Protein AF-A0A8C3Q0X2-F1 (afdb_monomer)

Solvent-accessible surface area (backbone atoms only — not comparable to full-atom values): 18518 Å² total; per-residue (Å²): 136,87,49,52,84,92,40,38,60,62,57,51,51,36,29,48,59,39,35,75,78,39,74,85,57,51,75,66,58,27,46,55,49,22,50,52,52,50,55,53,51,50,50,52,52,54,47,51,51,44,53,53,52,36,73,79,42,71,90,56,74,44,58,55,78,44,36,57,67,37,82,46,70,58,51,85,82,34,67,89,77,53,72,23,58,46,48,67,71,45,53,55,54,53,60,73,39,48,73,56,53,60,63,35,55,28,37,22,28,59,53,65,44,49,65,93,33,66,79,40,79,58,36,33,30,38,30,49,33,34,52,49,50,41,58,52,56,25,58,72,59,46,88,90,44,61,46,47,34,37,38,32,37,46,68,30,27,55,98,49,85,55,61,60,48,73,68,39,45,42,26,46,59,36,44,38,46,19,67,46,42,70,45,74,41,76,57,83,58,72,69,50,71,66,44,73,66,40,36,46,54,52,48,53,38,47,77,36,68,52,37,54,47,51,46,35,36,52,51,27,42,51,50,42,7,45,73,59,6,67,61,34,18,44,41,22,42,66,57,84,83,56,98,69,66,46,58,60,54,74,92,47,34,45,78,45,70,56,50,90,91,42,76,87,53,62,65,61,45,79,49,67,58,85,47,73,68,54,50,50,50,46,63,72,47,38,43,51,47,46,38,82,60,30,30,70,80,31,18,80,37,75,44,74,90,69,94,75,69,83,68,79,80,69,80,79,80,78,86,75,85,82,82,81,85,80,88,133

Radius of gyration: 24.57 Å; Cα contacts (8 Å, |Δi|>4): 477; chains: 1; bounding box: 85×55×75 Å

Structure (mmCIF, N/CA/C/O backbone):
data_AF-A0A8C3Q0X2-F1
#
_entry.id   AF-A0A8C3Q0X2-F1
#
loop_
_atom_site.group_PDB
_atom_site.id
_atom_site.type_symbol
_atom_site.label_atom_id
_atom_site.label_alt_id
_atom_site.label_comp_id
_atom_site.label_asym_id
_atom_site.label_entity_id
_atom_site.label_seq_id
_atom_site.pdbx_PDB_ins_code
_atom_site.Cartn_x
_atom_site.Cartn_y
_atom_site.Cartn_z
_atom_site.occupancy
_atom_site.B_iso_or_equiv
_atom_site.auth_seq_id
_atom_site.auth_comp_id
_atom_site.auth_asym_id
_atom_site.auth_atom_id
_atom_site.pdbx_PDB_model_num
ATOM 1 N N . MET A 1 1 ? -10.460 -1.493 21.547 1.00 72.38 1 MET A N 1
ATOM 2 C CA . MET A 1 1 ? -9.085 -1.048 21.928 1.00 72.38 1 MET A CA 1
ATOM 3 C C . MET A 1 1 ? -8.408 -0.003 21.013 1.00 72.38 1 MET A C 1
ATOM 5 O O . MET A 1 1 ? -7.670 0.816 21.540 1.00 72.38 1 MET A O 1
ATOM 9 N N . ARG A 1 2 ? -8.606 0.003 19.682 1.00 89.69 2 ARG A N 1
ATOM 10 C CA . ARG A 1 2 ? -7.900 0.903 18.722 1.00 89.69 2 ARG A CA 1
ATOM 11 C C . ARG A 1 2 ? -8.556 2.274 18.473 1.00 89.69 2 ARG A C 1
ATOM 13 O O . ARG A 1 2 ? -8.104 3.049 17.637 1.00 89.69 2 ARG A O 1
ATOM 20 N N . ASN A 1 3 ? -9.636 2.579 19.185 1.00 93.69 3 ASN A N 1
ATOM 21 C CA . ASN A 1 3 ? -10.394 3.820 19.026 1.00 93.69 3 ASN A CA 1
ATOM 22 C C . ASN A 1 3 ? -9.813 4.942 19.901 1.00 93.69 3 ASN A C 1
ATOM 24 O O . ASN A 1 3 ? -10.494 5.447 20.787 1.00 93.69 3 ASN A O 1
ATOM 28 N N . TRP A 1 4 ? -8.538 5.291 19.711 1.00 89.94 4 TRP A N 1
ATOM 29 C CA . TRP A 1 4 ? -7.915 6.432 20.399 1.00 89.94 4 TRP A CA 1
ATOM 30 C C . TRP A 1 4 ? -8.356 7.763 19.790 1.00 89.94 4 TRP A C 1
ATOM 32 O O . TRP A 1 4 ? -8.929 7.777 18.700 1.00 89.94 4 TRP A O 1
ATOM 42 N N . LYS A 1 5 ? -8.065 8.879 20.473 1.00 87.44 5 LYS A N 1
ATOM 43 C CA . LYS A 1 5 ? -8.414 10.235 20.023 1.00 87.44 5 LYS A CA 1
ATOM 44 C C . LYS A 1 5 ? -8.139 10.438 18.523 1.00 87.44 5 LYS A C 1
ATOM 46 O O . LYS A 1 5 ? -7.047 10.102 18.063 1.00 87.44 5 LYS A O 1
ATOM 51 N N . PRO A 1 6 ? -9.105 10.977 17.756 1.00 92.19 6 PRO A N 1
ATOM 52 C CA . PRO A 1 6 ? -10.396 11.535 18.193 1.00 92.19 6 PRO A CA 1
ATOM 53 C C . PRO A 1 6 ? -11.557 10.513 18.246 1.00 92.19 6 PRO A C 1
ATOM 55 O O . PRO A 1 6 ? -12.722 10.890 18.212 1.00 92.19 6 PRO A O 1
ATOM 58 N N . LYS A 1 7 ? -11.274 9.205 18.243 1.00 96.00 7 LYS A N 1
ATOM 59 C CA . LYS A 1 7 ? -12.278 8.122 18.233 1.00 96.00 7 LYS A CA 1
ATOM 60 C C . LYS A 1 7 ? -12.646 7.619 19.638 1.00 96.00 7 LYS A C 1
ATOM 62 O O . LYS A 1 7 ? -13.386 6.647 19.762 1.00 96.00 7 LYS A O 1
ATOM 67 N N . ASP A 1 8 ? -12.147 8.246 20.694 1.00 95.44 8 ASP A N 1
ATOM 68 C CA . ASP A 1 8 ? -12.430 7.881 22.086 1.00 95.44 8 ASP A CA 1
ATOM 69 C C . ASP A 1 8 ? -13.912 8.012 22.456 1.00 95.44 8 ASP A C 1
ATOM 71 O O . ASP A 1 8 ? -14.393 7.200 23.247 1.00 95.44 8 ASP A O 1
ATOM 75 N N . VAL A 1 9 ? -14.659 8.885 21.769 1.00 96.94 9 VAL A N 1
ATOM 76 C CA . VAL A 1 9 ? -16.125 8.990 21.878 1.00 96.94 9 VAL A CA 1
ATOM 77 C C . VAL A 1 9 ? -16.838 7.639 21.724 1.00 96.94 9 VAL A C 1
ATOM 79 O O . VAL A 1 9 ? -17.772 7.345 22.463 1.00 96.94 9 VAL A O 1
ATOM 82 N N . TYR A 1 10 ? -16.370 6.750 20.835 1.00 97.50 10 TYR A N 1
ATOM 83 C CA . TYR A 1 10 ? -16.982 5.424 20.677 1.00 97.50 10 TYR A CA 1
ATOM 84 C C . TYR A 1 10 ? -16.803 4.563 21.927 1.00 97.50 10 TYR A C 1
ATOM 86 O O . TYR A 1 10 ? -17.673 3.761 22.255 1.00 97.50 10 TYR A O 1
ATOM 94 N N . GLN A 1 11 ? -15.681 4.715 22.634 1.00 96.62 11 GLN A N 1
ATOM 95 C CA . GLN A 1 11 ? -15.447 3.995 23.882 1.00 96.62 11 GLN A CA 1
ATOM 96 C C . GLN A 1 11 ? -16.282 4.582 25.023 1.00 96.62 11 GLN A C 1
ATOM 98 O O . GLN A 1 11 ? -16.822 3.831 25.831 1.00 96.62 11 GLN A O 1
ATOM 103 N N . GLU A 1 12 ? -16.381 5.911 25.086 1.00 96.62 12 GLU A N 1
ATOM 104 C CA . GLU A 1 12 ? -17.153 6.636 26.100 1.00 96.62 12 GLU A CA 1
ATOM 105 C C . GLU A 1 12 ? -18.636 6.292 26.015 1.00 96.62 12 GLU A C 1
ATOM 107 O O . GLU A 1 12 ? -19.191 5.771 26.981 1.00 96.62 12 GLU A O 1
ATOM 112 N N . VAL A 1 13 ? -19.233 6.449 24.831 1.00 97.88 13 VAL A N 1
ATOM 113 C CA . VAL A 1 13 ? -20.646 6.134 24.595 1.00 97.88 13 VAL A CA 1
ATOM 114 C C . VAL A 1 13 ? -20.933 4.646 24.824 1.00 97.88 13 VAL A C 1
ATOM 116 O O . VAL A 1 13 ? -21.958 4.303 25.404 1.00 97.88 13 VAL A O 1
ATOM 119 N N . SER A 1 14 ? -20.020 3.738 24.450 1.00 98.19 14 SER A N 1
ATOM 120 C CA . SER A 1 14 ? -20.212 2.301 24.721 1.00 98.19 14 SER A CA 1
ATOM 121 C C . SER A 1 14 ? -20.291 2.002 26.223 1.00 98.19 14 SER A C 1
ATOM 123 O O . SER A 1 14 ? -21.134 1.214 26.649 1.00 98.19 14 SER A O 1
ATOM 125 N N . ARG A 1 15 ? -19.444 2.643 27.042 1.00 98.31 15 ARG A N 1
ATOM 126 C CA . ARG A 1 15 ? -19.504 2.505 28.508 1.00 98.31 15 ARG A CA 1
ATOM 127 C C . ARG A 1 15 ? -20.764 3.139 29.084 1.00 98.31 15 ARG A C 1
ATOM 129 O O . ARG A 1 15 ? -21.373 2.551 29.973 1.00 98.31 15 ARG A O 1
ATOM 136 N N . GLU A 1 16 ? -21.168 4.299 28.575 1.00 98.25 16 GLU A N 1
ATOM 137 C CA . GLU A 1 16 ? -22.386 4.982 29.011 1.00 98.25 16 GLU A CA 1
ATOM 138 C C . GLU A 1 16 ? -23.634 4.121 28.770 1.00 98.25 16 GLU A C 1
ATOM 140 O O . GLU A 1 16 ? -24.417 3.912 29.694 1.00 98.25 16 GLU A O 1
ATOM 145 N N . LEU A 1 17 ? -23.772 3.528 27.579 1.00 98.38 17 LEU A N 1
ATOM 146 C CA . LEU A 1 17 ? -24.901 2.654 27.242 1.00 98.38 17 LEU A CA 1
ATOM 147 C C . LEU A 1 17 ? -24.991 1.428 28.162 1.00 98.38 17 LEU A C 1
ATOM 149 O O . LEU A 1 17 ? -26.085 1.041 28.577 1.00 98.38 17 LEU A O 1
ATOM 153 N N . VAL A 1 18 ? -23.854 0.818 28.509 1.00 98.50 18 VAL A N 1
ATOM 154 C CA . VAL A 1 18 ? -23.828 -0.292 29.473 1.00 98.50 18 VAL A CA 1
ATOM 155 C C . VAL A 1 18 ? -24.205 0.202 30.869 1.00 98.50 18 VAL A C 1
ATOM 157 O O . VAL A 1 18 ? -25.027 -0.430 31.530 1.00 98.50 18 VAL A O 1
ATOM 160 N N . LYS A 1 19 ? -23.666 1.346 31.310 1.00 98.25 19 LYS A N 1
ATOM 161 C CA . LYS A 1 19 ? -23.951 1.911 32.636 1.00 98.25 19 LYS A CA 1
ATOM 162 C C . LYS A 1 19 ? -25.423 2.296 32.804 1.00 98.25 19 LYS A C 1
ATOM 164 O O . LYS A 1 19 ? -25.972 2.076 33.878 1.00 98.25 19 LYS A O 1
ATOM 169 N N . GLN A 1 20 ? -26.068 2.812 31.757 1.00 98.00 20 GLN A N 1
ATOM 170 C CA . GLN A 1 20 ? -27.503 3.120 31.761 1.00 98.00 20 GLN A CA 1
ATOM 171 C C . GLN A 1 20 ? -28.356 1.862 31.986 1.00 98.00 20 GLN A C 1
ATOM 173 O O . GLN A 1 20 ? -29.335 1.911 32.727 1.00 98.00 20 GLN A O 1
ATOM 178 N N . ARG A 1 21 ? -27.974 0.724 31.389 1.00 98.00 21 ARG A N 1
ATOM 179 C CA . ARG A 1 21 ? -28.675 -0.561 31.577 1.00 98.00 21 ARG A CA 1
ATOM 180 C C . ARG A 1 21 ? -28.309 -1.265 32.882 1.00 98.00 21 ARG A C 1
ATOM 182 O O . ARG A 1 21 ? -29.119 -2.030 33.393 1.00 98.00 21 ARG A O 1
ATOM 189 N N . GLN A 1 22 ? -27.104 -1.032 33.401 1.00 97.25 22 GLN A N 1
ATOM 190 C CA . GLN A 1 22 ? -26.576 -1.666 34.611 1.00 97.25 22 GLN A CA 1
ATOM 191 C C . GLN A 1 22 ? -25.994 -0.623 35.590 1.00 97.25 22 GLN A C 1
ATOM 193 O O . GLN A 1 22 ? -24.771 -0.530 35.756 1.00 97.25 22 GLN A O 1
ATOM 198 N N . PRO A 1 23 ? -26.841 0.176 36.274 1.00 96.75 23 PRO A N 1
ATOM 199 C CA . PRO A 1 23 ? -26.369 1.275 37.121 1.00 96.75 23 PRO A CA 1
ATOM 200 C C . PRO A 1 23 ? -25.559 0.821 38.341 1.00 96.75 23 PRO A C 1
ATOM 202 O O . PRO A 1 23 ? -24.719 1.577 38.834 1.00 96.75 23 PRO A O 1
ATOM 205 N N . SER A 1 24 ? -25.773 -0.407 38.818 1.00 98.00 24 SER A N 1
ATOM 206 C CA . SER A 1 24 ? -25.087 -0.976 39.985 1.00 98.00 24 SER A CA 1
ATOM 207 C C . SER A 1 24 ? -23.705 -1.556 39.678 1.00 98.00 24 SER A C 1
ATOM 209 O O . SER A 1 24 ? -22.927 -1.757 40.606 1.00 98.00 24 SER A O 1
ATOM 211 N N . TRP A 1 25 ? -23.371 -1.805 38.407 1.00 98.19 25 TRP A N 1
ATOM 212 C CA . TRP A 1 25 ? -22.089 -2.409 38.037 1.00 98.19 25 TRP A CA 1
ATOM 213 C C . TRP A 1 25 ? -20.911 -1.474 38.307 1.00 98.19 25 TRP A C 1
ATOM 215 O O . TRP A 1 25 ? -21.003 -0.250 38.131 1.00 98.19 25 TRP A O 1
ATOM 225 N N . SER A 1 26 ? -19.783 -2.068 38.686 1.00 98.31 26 SER A N 1
ATOM 226 C CA . SER A 1 26 ? -18.512 -1.370 38.851 1.00 98.31 26 SER A CA 1
ATOM 227 C C . SER A 1 26 ? -17.994 -0.822 37.510 1.00 98.31 26 SER A C 1
ATOM 229 O O . SER A 1 26 ? -18.357 -1.320 36.438 1.00 98.31 26 SER A O 1
ATOM 231 N N . PRO A 1 27 ? -17.105 0.189 37.523 1.00 97.75 27 PRO A N 1
ATOM 232 C CA . PRO A 1 27 ? -16.499 0.705 36.294 1.00 97.75 27 PRO A CA 1
ATOM 233 C C . PRO A 1 27 ? -15.770 -0.363 35.462 1.00 97.75 27 PRO A C 1
ATOM 235 O O . PRO A 1 27 ? -15.763 -0.286 34.233 1.00 97.75 27 PRO A O 1
ATOM 238 N N . GLU A 1 28 ? -15.173 -1.368 36.109 1.00 97.88 28 GLU A N 1
ATOM 239 C CA . GLU A 1 28 ? -14.461 -2.452 35.427 1.00 97.88 28 GLU A CA 1
ATOM 240 C C . GLU A 1 28 ? -15.421 -3.389 34.682 1.00 97.88 28 GLU A C 1
ATOM 242 O O . GLU A 1 28 ? -15.183 -3.704 33.513 1.00 97.88 28 GLU A O 1
ATOM 247 N N . GL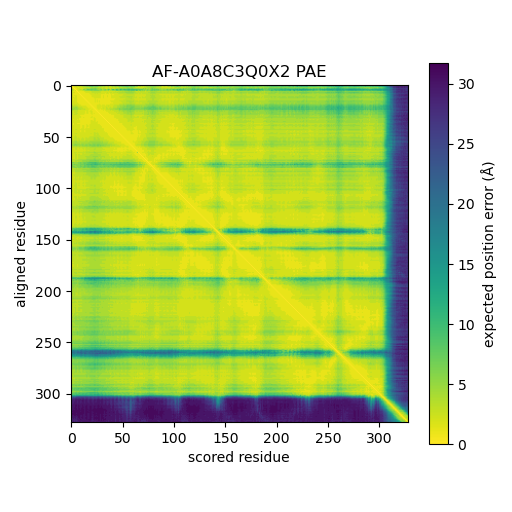U A 1 29 ? -16.522 -3.791 35.321 1.00 98.25 29 GLU A N 1
ATOM 248 C CA . GLU A 1 29 ? -17.571 -4.614 34.701 1.00 98.25 29 GLU A CA 1
ATOM 249 C C . GLU A 1 29 ? -18.208 -3.890 33.514 1.00 98.25 29 GLU A C 1
ATOM 251 O O . GLU A 1 29 ? -18.318 -4.457 32.424 1.00 98.25 29 GLU A O 1
ATOM 256 N N . VAL A 1 30 ? -18.533 -2.604 33.692 1.00 98.50 30 VAL A N 1
ATOM 257 C CA . VAL A 1 30 ? -19.048 -1.744 32.618 1.00 98.50 30 VAL A CA 1
ATOM 258 C C . VAL A 1 30 ? -18.074 -1.706 31.444 1.00 98.50 30 VAL A C 1
ATOM 260 O O . VAL A 1 30 ? -18.485 -1.867 30.297 1.00 98.50 30 VAL A O 1
ATOM 263 N N . ASN A 1 31 ? -16.777 -1.526 31.704 1.00 97.81 31 ASN A N 1
ATOM 264 C CA . ASN A 1 31 ? -15.776 -1.470 30.645 1.00 97.81 31 ASN A CA 1
ATOM 265 C C . ASN A 1 31 ? -15.605 -2.816 29.921 1.00 97.81 31 ASN A C 1
ATOM 267 O O . ASN A 1 31 ? -15.563 -2.832 28.692 1.00 97.81 31 ASN A O 1
ATOM 271 N N . LYS A 1 32 ? -15.536 -3.940 30.648 1.00 97.69 32 LYS A N 1
ATOM 272 C CA . LYS A 1 32 ? -15.432 -5.282 30.044 1.00 97.69 32 LYS A CA 1
ATOM 273 C C . LYS A 1 32 ? -16.621 -5.570 29.129 1.00 97.69 32 LYS A C 1
ATOM 275 O O . LYS A 1 32 ? -16.427 -5.984 27.986 1.00 97.69 32 LYS A O 1
ATOM 280 N N . GLN A 1 33 ? -17.831 -5.280 29.598 1.00 98.31 33 GLN A N 1
ATOM 281 C CA . GLN A 1 33 ? -19.047 -5.477 28.817 1.00 98.31 33 GLN A CA 1
ATOM 282 C C . GLN A 1 33 ? -19.124 -4.526 27.617 1.00 98.31 33 GLN A C 1
ATOM 284 O O . GLN A 1 33 ? -19.450 -4.964 26.518 1.00 98.31 33 GLN A O 1
ATOM 289 N N . ALA A 1 34 ? -18.760 -3.251 27.785 1.00 98.25 34 ALA A N 1
ATOM 290 C CA . ALA A 1 34 ? -18.746 -2.281 26.690 1.00 98.25 34 ALA A CA 1
ATOM 291 C C . ALA A 1 34 ? -17.786 -2.694 25.565 1.00 98.25 34 ALA A C 1
ATOM 293 O O . ALA A 1 34 ? -18.127 -2.577 24.389 1.00 98.25 34 ALA A O 1
ATOM 294 N N . VAL A 1 35 ? -16.602 -3.216 25.911 1.00 97.62 35 VAL A N 1
ATOM 295 C CA . VAL A 1 35 ? -15.650 -3.761 24.930 1.00 97.62 35 VAL A CA 1
ATOM 296 C C . VAL A 1 35 ? -16.252 -4.962 24.204 1.00 97.62 35 VAL A C 1
ATOM 298 O O . VAL A 1 35 ? -16.228 -4.991 22.974 1.00 97.62 35 VAL A O 1
ATOM 301 N N . PHE A 1 36 ? -16.826 -5.918 24.941 1.00 97.62 36 PHE A N 1
ATOM 302 C CA . PHE A 1 36 ? -17.444 -7.107 24.356 1.00 97.62 36 PHE A CA 1
ATOM 303 C C . PHE A 1 36 ? -18.575 -6.752 23.381 1.00 97.62 36 PHE A C 1
ATOM 305 O O . PHE A 1 36 ? -18.589 -7.244 22.251 1.00 97.62 36 PHE A O 1
ATOM 312 N N . GLU A 1 37 ? -19.500 -5.883 23.788 1.00 98.25 37 GLU A N 1
ATOM 313 C CA . GLU A 1 37 ? -20.633 -5.476 22.956 1.00 98.25 37 GLU A CA 1
ATOM 314 C C . GLU A 1 37 ? -20.182 -4.710 21.713 1.00 98.25 37 GLU A C 1
ATOM 316 O O . GLU A 1 37 ? -20.613 -5.034 20.604 1.00 98.25 37 GLU A O 1
ATOM 321 N N . PHE A 1 38 ? -19.278 -3.738 21.873 1.00 98.25 38 PHE A N 1
ATOM 322 C CA . PHE A 1 38 ? -18.774 -2.941 20.759 1.00 98.25 38 PHE A CA 1
ATOM 323 C C . PHE A 1 38 ? -18.031 -3.808 19.740 1.00 98.25 38 PHE A C 1
ATOM 325 O O . PHE A 1 38 ? -18.314 -3.733 18.545 1.00 98.25 38 PHE A O 1
ATOM 332 N N . GLU A 1 39 ? -17.091 -4.647 20.185 1.00 97.69 39 GLU A N 1
ATOM 333 C CA . GLU A 1 39 ? -16.296 -5.480 19.277 1.00 97.69 39 GLU A CA 1
ATOM 334 C C . GLU A 1 39 ? -17.159 -6.559 18.604 1.00 97.69 39 GLU A C 1
ATOM 336 O O . GLU A 1 39 ? -16.996 -6.817 17.407 1.00 97.69 39 GLU A O 1
ATOM 341 N N . SER A 1 40 ? -18.152 -7.110 19.313 1.00 98.00 40 SER A N 1
ATOM 342 C CA . SER A 1 40 ? -19.131 -8.044 18.740 1.00 98.00 40 SER A CA 1
ATOM 343 C C . SER A 1 40 ? -20.003 -7.386 17.671 1.00 98.00 40 SER A C 1
ATOM 345 O O . SER A 1 40 ? -20.184 -7.951 16.588 1.00 98.00 40 SER A O 1
ATOM 347 N N . ALA A 1 41 ? -20.529 -6.190 17.944 1.00 98.38 41 ALA A N 1
ATOM 348 C CA . ALA A 1 41 ? -21.349 -5.441 16.998 1.00 98.38 41 ALA A CA 1
ATOM 349 C C . ALA A 1 41 ? -20.532 -4.983 15.779 1.00 98.38 41 ALA A C 1
ATOM 351 O O . ALA A 1 41 ? -20.968 -5.169 14.642 1.00 98.38 41 ALA A O 1
ATOM 352 N N . ALA A 1 42 ? -19.319 -4.464 15.995 1.00 98.12 42 ALA A N 1
ATOM 353 C CA . ALA A 1 42 ? -18.415 -4.036 14.930 1.00 98.12 42 ALA A CA 1
ATOM 354 C C . ALA A 1 42 ? -18.046 -5.199 14.000 1.00 98.12 42 ALA A C 1
ATOM 356 O O . ALA A 1 42 ? -18.157 -5.072 12.778 1.00 98.12 42 ALA A O 1
ATOM 357 N N . ARG A 1 43 ? -17.689 -6.363 14.564 1.00 98.25 43 ARG A N 1
ATOM 358 C CA . ARG A 1 43 ? -17.430 -7.583 13.788 1.00 98.25 43 ARG A CA 1
ATOM 359 C C . ARG A 1 43 ? -18.636 -7.973 12.942 1.00 98.25 43 ARG A C 1
ATOM 361 O O . ARG A 1 43 ? -18.490 -8.209 11.743 1.00 98.25 43 ARG A O 1
ATOM 368 N N . GLN A 1 44 ? -19.824 -8.035 13.543 1.00 98.62 44 GLN A N 1
ATOM 369 C CA . GLN A 1 44 ? -21.043 -8.398 12.818 1.00 98.62 44 GLN A CA 1
ATOM 370 C C . GLN A 1 44 ? -21.340 -7.423 11.679 1.00 98.62 44 GLN A C 1
ATOM 372 O O . GLN A 1 44 ? -21.626 -7.864 10.567 1.00 98.62 44 GLN A O 1
ATOM 377 N N . PHE A 1 45 ? -21.238 -6.118 11.931 1.00 98.75 45 PHE A N 1
ATOM 378 C CA . PHE A 1 45 ? -21.487 -5.090 10.929 1.00 98.75 45 PHE A CA 1
ATOM 379 C C . PHE A 1 45 ? -20.514 -5.197 9.748 1.00 98.75 45 PHE A C 1
ATOM 381 O O . PHE A 1 45 ? -20.945 -5.250 8.594 1.00 98.75 45 PHE A O 1
ATOM 388 N N . MET A 1 46 ? -19.210 -5.302 10.025 1.00 98.75 46 MET A N 1
ATOM 389 C CA . MET A 1 46 ? -18.180 -5.364 8.983 1.00 98.75 46 MET A CA 1
ATOM 390 C C . MET A 1 46 ? -18.277 -6.644 8.143 1.00 98.75 46 MET A C 1
ATOM 392 O O . MET A 1 46 ? -18.234 -6.590 6.914 1.00 98.75 46 MET A O 1
ATOM 396 N N . VAL A 1 47 ? -18.486 -7.799 8.786 1.00 98.62 47 VAL A N 1
ATOM 397 C CA . VAL A 1 47 ? -18.653 -9.083 8.086 1.00 98.62 47 VAL A CA 1
ATOM 398 C C . VAL A 1 47 ? -19.918 -9.090 7.233 1.00 98.62 47 VAL A C 1
ATOM 400 O O . VAL A 1 47 ? -19.866 -9.469 6.062 1.00 98.62 47 VAL A O 1
ATOM 403 N N . ARG A 1 48 ? -21.062 -8.664 7.786 1.00 98.56 48 ARG A N 1
ATOM 404 C CA . ARG A 1 48 ? -22.327 -8.629 7.035 1.00 98.56 48 ARG A CA 1
ATOM 405 C C . ARG A 1 48 ? -22.231 -7.695 5.835 1.00 98.56 48 ARG A C 1
ATOM 407 O O . ARG A 1 48 ? -22.697 -8.066 4.764 1.00 98.56 48 ARG A O 1
ATOM 414 N N . THR A 1 49 ? -21.574 -6.548 5.989 1.00 98.75 49 THR A N 1
ATOM 415 C CA . THR A 1 49 ? -21.343 -5.606 4.887 1.00 98.75 49 THR A CA 1
ATOM 416 C C . THR A 1 49 ? -20.522 -6.245 3.766 1.00 98.75 49 THR A C 1
ATOM 418 O O . THR A 1 49 ? -20.944 -6.188 2.614 1.00 98.75 49 THR A O 1
ATOM 421 N N . LEU A 1 50 ? -19.404 -6.921 4.074 1.00 98.38 50 LEU A N 1
ATOM 422 C CA . LEU A 1 50 ? -18.608 -7.616 3.050 1.00 98.38 50 LEU A CA 1
ATOM 423 C C . LEU A 1 50 ? -19.400 -8.732 2.367 1.00 98.38 50 LEU A C 1
ATOM 425 O O . LEU A 1 50 ? -19.372 -8.844 1.144 1.00 98.38 50 LEU A O 1
ATOM 429 N N . ARG A 1 51 ? -20.129 -9.551 3.131 1.00 98.38 51 ARG A N 1
ATOM 430 C CA . ARG A 1 51 ? -20.968 -10.623 2.569 1.00 98.38 51 ARG A CA 1
ATOM 431 C C . ARG A 1 51 ? -22.046 -10.074 1.642 1.00 98.38 51 ARG A C 1
ATOM 433 O O . ARG A 1 51 ? -22.239 -10.617 0.559 1.00 98.38 51 ARG A O 1
ATOM 440 N N . TYR A 1 52 ? -22.695 -8.985 2.042 1.00 98.25 52 TYR A N 1
ATOM 441 C CA . TYR A 1 52 ? -23.700 -8.311 1.230 1.00 98.25 52 TYR A CA 1
ATOM 442 C C . TYR A 1 52 ? -23.084 -7.721 -0.046 1.00 98.25 52 TYR A C 1
ATOM 444 O O . TYR A 1 52 ? -23.561 -7.976 -1.143 1.00 98.25 52 TYR A O 1
ATOM 452 N N . ALA A 1 53 ? -21.960 -7.010 0.047 1.00 98.12 53 ALA A N 1
ATOM 453 C CA . ALA A 1 53 ? -21.283 -6.472 -1.134 1.00 98.12 53 ALA A CA 1
ATOM 454 C C . ALA A 1 53 ? -20.854 -7.581 -2.120 1.00 98.12 53 ALA A C 1
ATOM 456 O O . ALA A 1 53 ? -21.079 -7.472 -3.330 1.00 98.12 53 ALA A O 1
ATOM 457 N N . LYS A 1 54 ? -20.319 -8.695 -1.599 1.00 97.88 54 LYS A N 1
ATOM 458 C CA . LYS A 1 54 ? -19.952 -9.884 -2.384 1.00 97.88 54 LYS A CA 1
ATOM 459 C C . LYS A 1 54 ? -21.158 -10.540 -3.055 1.00 97.88 54 LYS A C 1
ATOM 461 O O . LYS A 1 54 ? -21.035 -10.927 -4.211 1.00 97.88 54 LYS A O 1
ATOM 466 N N . SER A 1 55 ? -22.312 -10.649 -2.391 1.00 97.81 55 SER A N 1
ATOM 467 C CA . SER A 1 55 ? -23.491 -11.280 -3.005 1.00 97.81 55 SER A CA 1
ATOM 468 C C . SER A 1 55 ? -24.012 -10.489 -4.208 1.00 97.81 55 SER A C 1
ATOM 470 O O . SER A 1 55 ? -24.435 -11.084 -5.195 1.00 97.81 55 SER A O 1
ATOM 472 N N . PHE A 1 56 ? -23.906 -9.156 -4.181 1.00 97.81 56 PHE A N 1
ATOM 473 C CA . PHE A 1 56 ? -24.303 -8.300 -5.303 1.00 97.81 56 PHE A CA 1
ATOM 474 C C . PHE A 1 56 ? -23.239 -8.190 -6.398 1.00 97.81 56 PHE A C 1
ATOM 476 O O . PHE A 1 56 ? -23.572 -7.975 -7.568 1.00 97.81 56 PHE A O 1
ATOM 483 N N . ARG A 1 57 ? -21.954 -8.269 -6.043 1.00 97.88 57 ARG A N 1
ATOM 484 C CA . ARG A 1 57 ? -20.823 -8.123 -6.971 1.00 97.88 57 ARG A CA 1
ATOM 485 C C . ARG A 1 57 ? -19.741 -9.168 -6.661 1.00 97.88 57 ARG A C 1
ATOM 487 O O . ARG A 1 57 ? -18.669 -8.804 -6.175 1.00 97.88 57 ARG A O 1
ATOM 494 N N . PRO A 1 58 ? -19.982 -10.452 -6.982 1.00 96.00 58 PRO A N 1
ATOM 495 C CA . PRO A 1 58 ? -19.122 -11.563 -6.557 1.00 96.00 58 PRO A CA 1
ATOM 496 C C . PRO A 1 58 ? -17.762 -11.611 -7.259 1.00 96.00 58 PRO A C 1
ATOM 498 O O . PRO A 1 58 ? -16.843 -12.257 -6.774 1.00 96.00 58 PRO A O 1
ATOM 501 N N . LYS A 1 59 ? -17.617 -10.922 -8.396 1.00 95.00 59 LYS A N 1
ATOM 502 C CA . LYS A 1 59 ? -16.367 -10.859 -9.171 1.00 95.00 59 LYS A CA 1
ATOM 503 C C . LYS A 1 59 ? -15.461 -9.683 -8.782 1.00 95.00 59 LYS A C 1
ATOM 505 O O . LYS A 1 59 ? -14.470 -9.443 -9.462 1.00 95.00 59 LYS A O 1
ATOM 510 N N . GLN A 1 60 ? -15.824 -8.918 -7.752 1.00 96.69 60 GLN A N 1
ATOM 511 C CA . GLN A 1 60 ? -15.049 -7.765 -7.297 1.00 96.69 60 GLN A CA 1
ATOM 512 C C . GLN A 1 60 ? -14.199 -8.114 -6.081 1.00 96.69 60 GLN A C 1
ATOM 514 O O . GLN A 1 60 ? -14.569 -8.951 -5.259 1.00 96.69 60 GLN A O 1
ATOM 519 N N . LEU A 1 61 ? -13.058 -7.443 -5.964 1.00 96.81 61 LEU A N 1
ATOM 520 C CA . LEU A 1 61 ? -12.118 -7.624 -4.865 1.00 96.81 61 LEU A CA 1
ATOM 521 C C . LEU A 1 61 ? -12.563 -6.748 -3.691 1.00 96.81 61 LEU A C 1
ATOM 523 O O . LEU A 1 61 ? -12.236 -5.573 -3.609 1.00 96.81 61 LEU A O 1
ATOM 527 N N . TRP A 1 62 ? -13.390 -7.304 -2.813 1.00 98.31 62 TRP A N 1
ATOM 528 C CA . TRP A 1 62 ? -13.911 -6.590 -1.650 1.00 98.31 62 TRP A CA 1
ATOM 529 C C . TRP A 1 62 ? -12.948 -6.635 -0.465 1.00 98.31 62 TRP A C 1
ATOM 531 O O . TRP A 1 62 ? -12.419 -7.686 -0.115 1.00 98.31 62 TRP A O 1
ATOM 541 N N . GLY A 1 63 ? -12.775 -5.500 0.199 1.00 98.19 63 GLY A N 1
ATOM 542 C CA . GLY A 1 63 ? -11.997 -5.354 1.423 1.00 98.19 63 GLY A CA 1
ATOM 543 C C . GLY A 1 63 ? -12.150 -3.936 1.963 1.00 98.19 63 GLY A C 1
ATOM 544 O O . GLY A 1 63 ? -12.691 -3.061 1.286 1.00 98.19 63 GLY A O 1
ATOM 545 N N . TYR A 1 64 ? -11.697 -3.700 3.190 1.00 98.62 64 TYR A N 1
ATOM 546 C CA . TYR A 1 64 ? -11.760 -2.372 3.794 1.00 98.62 64 TYR A CA 1
ATOM 547 C C . TYR A 1 64 ? -10.469 -1.592 3.557 1.00 98.62 64 TYR A C 1
ATOM 549 O O . TYR A 1 64 ? -9.380 -2.095 3.831 1.00 98.62 64 TYR A O 1
ATOM 557 N N . TYR A 1 65 ? -10.608 -0.335 3.124 1.00 98.44 65 TYR A N 1
ATOM 558 C CA . TYR A 1 65 ? -9.522 0.648 3.151 1.00 98.44 65 TYR A CA 1
ATOM 559 C C . TYR A 1 65 ? -8.869 0.707 4.539 1.00 98.44 65 TYR A C 1
ATOM 561 O O . TYR A 1 65 ? -9.559 0.577 5.550 1.00 98.44 65 TYR A O 1
ATOM 569 N N . LEU A 1 66 ? -7.559 0.967 4.558 1.00 97.56 66 LEU A N 1
ATOM 570 C CA . LEU A 1 66 ? -6.655 1.048 5.710 1.00 97.56 66 LEU A CA 1
ATOM 571 C C . LEU A 1 66 ? -6.210 -0.303 6.278 1.00 97.56 66 LEU A C 1
ATOM 573 O O . LEU A 1 66 ? -5.151 -0.347 6.896 1.00 97.56 66 LEU A O 1
ATOM 577 N N . PHE A 1 67 ? -6.957 -1.390 6.077 1.00 98.19 67 PHE A N 1
ATOM 578 C CA . PHE A 1 67 ? -6.667 -2.650 6.758 1.00 98.19 67 PHE A CA 1
ATOM 579 C C . PHE A 1 67 ? -5.707 -3.573 5.970 1.00 98.19 67 PHE A C 1
ATOM 581 O O . PHE A 1 67 ? -5.897 -3.773 4.764 1.00 98.19 67 PHE A O 1
ATOM 588 N N . PRO A 1 68 ? -4.725 -4.206 6.651 1.00 98.00 68 PRO A N 1
ATOM 589 C CA . PRO A 1 68 ? -4.351 -3.989 8.054 1.00 98.00 68 PRO A CA 1
ATOM 590 C C . PRO A 1 68 ? -3.563 -2.683 8.251 1.00 98.00 68 PRO A C 1
ATOM 592 O O . PRO A 1 68 ? -2.825 -2.250 7.365 1.00 98.00 68 PRO A O 1
ATOM 595 N N . ASP A 1 69 ? -3.672 -2.102 9.448 1.00 97.50 69 ASP A N 1
ATOM 596 C CA . ASP A 1 69 ? -2.789 -1.019 9.885 1.00 97.50 69 ASP A CA 1
ATOM 597 C C . ASP A 1 69 ? -1.648 -1.587 10.748 1.00 97.50 69 ASP A C 1
ATOM 599 O O . ASP A 1 69 ? -1.814 -2.554 11.496 1.00 97.50 69 ASP A O 1
ATOM 603 N N . CYS A 1 70 ? -0.477 -0.972 10.619 1.00 97.31 70 CYS A N 1
ATOM 604 C CA . CYS A 1 70 ? 0.760 -1.295 11.323 1.00 97.31 70 CYS A CA 1
ATOM 605 C C . CYS A 1 70 ? 0.978 -0.398 12.551 1.00 97.31 70 CYS A C 1
ATOM 607 O O . CYS A 1 70 ? 1.748 -0.763 13.432 1.00 97.31 70 CYS A O 1
ATOM 609 N N . TYR A 1 71 ? 0.334 0.779 12.600 1.00 96.00 71 TYR A N 1
ATOM 610 C CA . TYR A 1 71 ? 0.473 1.782 13.669 1.00 96.00 71 TYR A CA 1
ATOM 611 C C . TYR A 1 71 ? 1.925 2.195 14.002 1.00 96.00 71 TYR A C 1
ATOM 613 O O . TYR A 1 71 ? 2.235 2.615 15.115 1.00 96.00 71 TYR A O 1
ATOM 621 N N . ASN A 1 72 ? 2.824 2.141 13.022 1.00 97.12 72 ASN A N 1
ATOM 622 C CA . ASN A 1 72 ? 4.245 2.479 13.139 1.00 97.12 72 ASN A CA 1
ATOM 623 C C . ASN A 1 72 ? 4.526 3.995 13.030 1.00 97.12 72 ASN A C 1
ATOM 625 O O . ASN A 1 72 ? 5.384 4.421 12.256 1.00 97.12 72 ASN A O 1
ATOM 629 N N . HIS A 1 73 ? 3.779 4.823 13.770 1.00 94.81 73 HIS A N 1
ATOM 630 C CA . HIS A 1 73 ? 3.801 6.294 13.658 1.00 94.81 73 HIS A CA 1
ATOM 631 C C . HIS A 1 73 ? 4.759 7.013 14.629 1.00 94.81 73 HIS A C 1
ATOM 633 O O . HIS A 1 73 ? 4.766 8.244 14.721 1.00 94.81 73 HIS A O 1
ATOM 639 N N . ASP A 1 74 ? 5.587 6.274 15.366 1.00 94.06 74 ASP A N 1
ATOM 640 C CA . ASP A 1 74 ? 6.517 6.815 16.361 1.00 94.06 74 ASP A CA 1
ATOM 641 C C . ASP A 1 74 ? 7.771 7.472 15.748 1.00 94.06 74 ASP A C 1
ATOM 643 O O . ASP A 1 74 ? 8.579 8.048 16.476 1.00 94.06 74 ASP A O 1
ATOM 647 N N . TYR A 1 75 ? 7.889 7.502 14.413 1.00 94.25 75 TYR A N 1
ATOM 648 C CA . TYR A 1 75 ? 8.945 8.219 13.681 1.00 94.25 75 TYR A CA 1
ATOM 649 C C . TYR A 1 75 ? 9.061 9.699 14.063 1.00 94.25 75 TYR A C 1
ATOM 651 O O . TYR A 1 75 ? 10.134 10.282 13.946 1.00 94.25 75 TYR A O 1
ATOM 659 N N . SER A 1 76 ? 7.969 10.324 14.513 1.00 90.94 76 SER A N 1
ATOM 660 C CA . SER A 1 76 ? 7.974 11.721 14.961 1.00 90.94 76 SER A CA 1
ATOM 661 C C . SER A 1 76 ? 8.737 11.917 16.274 1.00 90.94 76 SER A C 1
ATOM 663 O O . SER A 1 76 ? 9.333 12.974 16.471 1.00 90.94 76 SER A O 1
ATOM 665 N N . LYS A 1 77 ? 8.752 10.898 17.142 1.00 92.00 77 LYS A N 1
ATOM 666 C CA . LYS A 1 77 ? 9.409 10.913 18.457 1.00 92.00 77 LYS A CA 1
ATOM 667 C C . LYS A 1 77 ? 10.804 10.286 18.421 1.00 92.00 77 LYS A C 1
ATOM 669 O O . LYS A 1 77 ? 11.686 10.739 19.134 1.00 92.00 77 LYS A O 1
ATOM 674 N N . ASN A 1 78 ? 11.005 9.288 17.560 1.00 91.69 78 ASN A N 1
ATOM 675 C CA . ASN A 1 78 ? 12.173 8.405 17.574 1.00 91.69 78 ASN A CA 1
ATOM 676 C C . ASN A 1 78 ? 12.978 8.468 16.266 1.00 91.69 78 ASN A C 1
ATOM 678 O O . ASN A 1 78 ? 13.393 7.437 15.754 1.00 91.69 78 ASN A O 1
ATOM 682 N N . LYS A 1 79 ? 13.172 9.653 15.670 1.00 90.56 79 LYS A N 1
ATOM 683 C CA . LYS A 1 79 ? 13.715 9.792 14.298 1.00 90.56 79 LYS A CA 1
ATOM 684 C C . LYS A 1 79 ? 14.985 8.969 14.030 1.00 90.56 79 LYS A C 1
ATOM 686 O O . LYS A 1 79 ? 15.078 8.340 12.979 1.00 90.56 79 LYS A O 1
ATOM 691 N N . GLU A 1 80 ? 15.938 8.961 14.959 1.00 92.44 80 GLU A N 1
ATOM 692 C CA . GLU A 1 80 ? 17.232 8.280 14.796 1.00 92.44 80 GLU A CA 1
ATOM 693 C C . GLU A 1 80 ? 17.138 6.763 15.009 1.00 92.44 80 GLU A C 1
ATOM 695 O O . GLU A 1 80 ? 17.709 5.989 14.242 1.00 92.44 80 GLU A O 1
ATOM 700 N N . SER A 1 81 ? 16.364 6.326 16.006 1.00 95.38 81 SER A N 1
ATOM 701 C CA . SER A 1 81 ? 16.187 4.914 16.369 1.00 95.38 81 SER A CA 1
ATOM 702 C C . SER A 1 81 ? 15.014 4.232 15.656 1.00 95.38 81 SER A C 1
ATOM 704 O O . SER A 1 81 ? 14.780 3.038 15.847 1.00 95.38 81 SER A O 1
ATOM 706 N N . TYR A 1 82 ? 14.278 4.957 14.809 1.00 97.12 82 TYR A N 1
ATOM 707 C CA . TYR A 1 82 ? 13.088 4.451 14.136 1.00 97.12 82 TYR A CA 1
ATOM 708 C C . TYR A 1 82 ? 13.413 3.251 13.241 1.00 97.12 82 TYR A C 1
ATOM 710 O O . TYR A 1 82 ? 14.189 3.339 12.280 1.00 97.12 82 TYR A O 1
ATOM 718 N N . THR A 1 83 ? 12.771 2.121 13.530 1.00 95.56 83 THR A N 1
ATOM 719 C CA . THR A 1 83 ? 12.954 0.861 12.796 1.00 95.56 83 THR A CA 1
ATOM 720 C C . THR A 1 83 ? 11.906 0.663 11.703 1.00 95.56 83 THR A C 1
ATOM 722 O O . THR A 1 83 ? 12.123 -0.119 10.777 1.00 95.56 83 THR A O 1
ATOM 725 N N . GLY A 1 84 ? 10.774 1.366 11.792 1.00 96.50 84 GLY A N 1
ATOM 726 C CA . GLY A 1 84 ? 9.602 1.142 10.950 1.00 96.50 84 GLY A CA 1
ATOM 727 C C . GLY A 1 84 ? 8.696 0.010 11.410 1.00 96.50 84 GLY A C 1
ATOM 728 O O . GLY A 1 84 ? 7.572 -0.056 10.929 1.00 96.50 84 GLY A O 1
ATOM 729 N N . GLN A 1 85 ? 9.143 -0.867 12.309 1.00 95.69 85 GLN A N 1
ATOM 730 C CA . GLN A 1 85 ? 8.422 -2.091 12.654 1.00 95.69 85 GLN A CA 1
ATOM 731 C C . GLN A 1 85 ? 7.036 -1.802 13.241 1.00 95.69 85 GLN A C 1
ATOM 733 O O . GLN A 1 85 ? 6.856 -0.870 14.022 1.00 95.69 85 GLN A O 1
ATOM 738 N N . CYS A 1 86 ? 6.057 -2.631 12.874 1.00 97.88 86 CYS A N 1
ATOM 739 C CA . CYS A 1 86 ? 4.764 -2.623 13.550 1.00 97.88 86 CYS A CA 1
ATOM 740 C C . CYS A 1 86 ? 4.977 -3.082 14.997 1.00 97.88 86 CYS A C 1
ATOM 742 O O . CYS A 1 86 ? 5.633 -4.112 15.184 1.00 97.88 86 CYS A O 1
ATOM 744 N N . PRO A 1 87 ? 4.427 -2.385 16.006 1.00 96.81 87 PRO A N 1
ATOM 745 C CA . PRO A 1 87 ? 4.481 -2.859 17.382 1.00 96.81 87 PRO A CA 1
ATOM 746 C C . PRO A 1 87 ? 3.905 -4.276 17.495 1.00 96.81 87 PRO A C 1
ATOM 748 O O . PRO A 1 87 ? 2.877 -4.576 16.885 1.00 96.81 87 PRO A O 1
ATOM 751 N N . ASP A 1 88 ? 4.522 -5.144 18.300 1.00 96.75 88 ASP A N 1
ATOM 752 C CA . ASP A 1 88 ? 4.103 -6.552 18.396 1.00 96.75 88 ASP A CA 1
ATOM 753 C C . ASP A 1 88 ? 2.646 -6.705 18.844 1.00 96.75 88 ASP A C 1
ATOM 755 O O . ASP A 1 88 ? 1.910 -7.533 18.309 1.00 96.75 88 ASP A O 1
ATOM 759 N N . VAL A 1 89 ? 2.185 -5.831 19.745 1.00 96.38 89 VAL A N 1
ATOM 760 C CA . VAL A 1 89 ? 0.776 -5.781 20.162 1.00 96.38 89 VAL A CA 1
ATOM 761 C C . VAL A 1 89 ? -0.173 -5.538 18.985 1.00 96.38 89 VAL A C 1
ATOM 763 O O . VAL A 1 89 ? -1.283 -6.067 18.970 1.00 96.38 89 VAL A O 1
ATOM 766 N N . GLU A 1 90 ? 0.248 -4.779 17.974 1.00 97.06 90 GLU A N 1
ATOM 767 C CA . GLU A 1 90 ? -0.576 -4.484 16.804 1.00 97.06 90 GLU A CA 1
ATOM 768 C C . GLU A 1 90 ? -0.605 -5.639 15.811 1.00 97.06 90 GLU A C 1
ATOM 770 O O . GLU A 1 90 ? -1.659 -5.907 15.237 1.00 97.06 90 GLU A O 1
ATOM 775 N N . LYS A 1 91 ? 0.492 -6.393 15.689 1.00 97.12 91 LYS A N 1
ATOM 776 C CA . LYS A 1 91 ? 0.508 -7.648 14.926 1.00 97.12 91 LYS A CA 1
ATOM 777 C C . LYS A 1 91 ? -0.422 -8.684 15.560 1.00 97.12 91 LYS A C 1
ATOM 779 O O . LYS A 1 91 ? -1.286 -9.212 14.869 1.00 97.12 91 LYS A O 1
ATOM 784 N N . THR A 1 92 ? -0.345 -8.876 16.880 1.00 96.69 92 THR A N 1
ATOM 785 C CA . THR A 1 92 ? -1.249 -9.777 17.619 1.00 96.69 92 THR A CA 1
ATOM 786 C C . THR A 1 92 ? -2.713 -9.356 17.479 1.00 96.69 92 THR A C 1
ATOM 788 O O . THR A 1 92 ? -3.595 -10.184 17.265 1.00 96.69 92 THR A O 1
ATOM 791 N N . ARG A 1 93 ? -3.003 -8.053 17.555 1.00 96.44 93 ARG A N 1
ATOM 792 C CA . ARG A 1 93 ? -4.359 -7.533 17.320 1.00 96.44 93 ARG A CA 1
ATOM 793 C C . ARG A 1 93 ? -4.812 -7.717 15.871 1.00 96.44 93 ARG A C 1
ATOM 795 O O . ARG A 1 93 ? -5.999 -7.920 15.640 1.00 96.44 93 ARG A O 1
ATOM 802 N N . ASN A 1 94 ? -3.907 -7.656 14.893 1.00 97.75 94 ASN A N 1
ATOM 803 C CA . ASN A 1 94 ? -4.231 -8.008 13.510 1.00 97.75 94 ASN A CA 1
ATOM 804 C C . ASN A 1 94 ? -4.528 -9.506 13.375 1.00 97.75 94 ASN A C 1
ATOM 806 O O . ASN A 1 94 ? -5.473 -9.853 12.676 1.00 97.75 94 ASN A O 1
ATOM 810 N N . ASP A 1 95 ? -3.835 -10.384 14.098 1.00 96.69 95 ASP A N 1
ATOM 811 C CA . ASP A 1 95 ? -4.135 -11.825 14.097 1.00 96.69 95 ASP A CA 1
ATOM 812 C C . ASP A 1 95 ? -5.546 -12.113 14.644 1.00 96.69 95 ASP A C 1
ATOM 814 O O . ASP A 1 95 ? -6.290 -12.929 14.098 1.00 96.69 95 ASP A O 1
ATOM 818 N N . GLN A 1 96 ? -5.981 -11.359 15.660 1.00 96.12 96 GLN A N 1
ATOM 819 C CA . GLN A 1 96 ? -7.338 -11.438 16.228 1.00 96.12 96 GLN A CA 1
ATOM 820 C C . GLN A 1 96 ? -8.448 -10.994 15.254 1.00 96.12 96 GLN A C 1
ATOM 822 O O . GLN A 1 96 ? -9.628 -11.274 15.482 1.00 96.12 96 GLN A O 1
ATOM 827 N N . LEU A 1 97 ? -8.093 -10.332 14.149 1.00 97.25 97 LEU A N 1
ATOM 828 C CA . LEU A 1 97 ? -9.014 -9.947 13.079 1.00 97.25 97 LEU A CA 1
ATOM 829 C C . LEU A 1 97 ? -9.132 -11.010 11.973 1.00 97.25 97 LEU A C 1
ATOM 831 O O . LEU A 1 97 ? -9.648 -10.701 10.903 1.00 97.25 97 LEU A O 1
ATOM 835 N N . ALA A 1 98 ? -8.741 -12.269 12.220 1.00 96.44 98 ALA A N 1
ATOM 836 C CA . ALA A 1 98 ? -8.912 -13.392 11.283 1.00 96.44 98 ALA A CA 1
ATOM 837 C C . ALA A 1 98 ? -10.299 -13.442 10.614 1.00 96.44 98 ALA A C 1
ATOM 839 O O . ALA A 1 98 ? -10.420 -13.707 9.421 1.00 96.44 98 ALA A O 1
ATOM 840 N N . TRP A 1 99 ? -11.352 -13.104 11.361 1.00 96.44 99 TRP A N 1
ATOM 841 C CA . TRP A 1 99 ? -12.723 -13.033 10.853 1.00 96.44 99 TRP A CA 1
ATOM 842 C C . TRP A 1 99 ? -12.934 -11.998 9.736 1.00 96.44 99 TRP A C 1
ATOM 844 O O . TRP A 1 99 ? -13.830 -12.172 8.917 1.00 96.44 99 TRP A O 1
ATOM 854 N N . LEU A 1 100 ? -12.153 -10.917 9.715 1.00 97.94 100 LEU A N 1
ATOM 855 C CA . LEU A 1 100 ? -12.197 -9.881 8.686 1.00 97.94 100 LEU A CA 1
ATOM 856 C C . LEU A 1 100 ? -11.426 -10.337 7.452 1.00 97.94 100 LEU A C 1
ATOM 858 O O . LEU A 1 100 ? -11.885 -10.152 6.325 1.00 97.94 100 LEU A O 1
ATOM 862 N N . TRP A 1 101 ? -10.267 -10.953 7.677 1.00 97.31 101 TRP A N 1
ATOM 863 C CA . TRP A 1 101 ? -9.386 -11.433 6.620 1.00 97.31 101 TRP A CA 1
ATOM 864 C C . TRP A 1 101 ? -10.063 -12.537 5.821 1.00 97.31 101 TRP A C 1
ATOM 866 O O . TRP A 1 101 ? -10.169 -12.386 4.612 1.00 97.31 101 TRP A O 1
ATOM 876 N N . ASN A 1 102 ? -10.625 -13.551 6.489 1.00 94.69 102 ASN A N 1
ATOM 877 C CA . ASN A 1 102 ? -11.354 -14.660 5.859 1.00 94.69 102 ASN A CA 1
ATOM 878 C C . ASN A 1 102 ? -12.556 -14.196 5.017 1.00 94.69 102 ASN A C 1
ATOM 880 O O . ASN A 1 102 ? -13.004 -14.898 4.117 1.00 94.69 102 ASN A O 1
ATOM 884 N N . GLU A 1 103 ? -13.130 -13.034 5.334 1.00 96.38 103 GLU A N 1
ATOM 885 C CA . GLU A 1 103 ? -14.264 -12.482 4.591 1.00 96.38 103 GLU A CA 1
ATOM 886 C C . GLU A 1 103 ? -13.846 -11.519 3.474 1.00 96.38 103 GLU A C 1
ATOM 888 O O . GLU A 1 103 ? -14.676 -11.173 2.627 1.00 96.38 103 GLU A O 1
ATOM 893 N N . SER A 1 104 ? -12.582 -11.098 3.453 1.00 97.31 104 SER A N 1
ATOM 894 C CA . SER A 1 104 ? -12.025 -10.189 2.453 1.00 97.31 104 SER A CA 1
ATOM 895 C C . SER A 1 104 ? -11.532 -10.953 1.223 1.00 97.31 104 SER A C 1
ATOM 897 O O . SER A 1 104 ? -11.104 -12.096 1.308 1.00 97.31 104 SER A O 1
ATOM 899 N N . LEU A 1 105 ? -11.559 -10.296 0.067 1.00 96.38 105 LEU A N 1
ATOM 900 C CA . LEU A 1 105 ? -11.022 -10.792 -1.205 1.00 96.38 105 LEU A CA 1
ATOM 901 C C . LEU A 1 105 ? -9.755 -10.036 -1.637 1.00 96.38 105 LEU A C 1
ATOM 903 O O . LEU A 1 105 ? -9.100 -10.433 -2.596 1.00 96.38 105 LEU A O 1
ATOM 907 N N . ALA A 1 106 ? -9.396 -8.963 -0.929 1.00 97.75 106 ALA A N 1
ATOM 908 C CA . ALA A 1 106 ? -8.154 -8.211 -1.081 1.00 97.75 106 ALA A CA 1
ATOM 909 C C . ALA A 1 106 ? -7.847 -7.404 0.192 1.00 97.75 106 ALA A C 1
ATOM 911 O O . ALA A 1 106 ? -8.733 -7.172 1.017 1.00 97.75 106 ALA A O 1
ATOM 912 N N . LEU A 1 107 ? -6.596 -6.959 0.338 1.00 98.75 107 LEU A N 1
ATOM 913 C CA . LEU A 1 107 ? -6.159 -6.074 1.426 1.00 98.75 107 LEU A CA 1
ATOM 914 C C . LEU A 1 107 ? -5.795 -4.690 0.888 1.00 98.75 107 LEU A C 1
ATOM 916 O O . LEU A 1 107 ? -5.190 -4.586 -0.182 1.00 98.75 107 LEU A O 1
ATOM 920 N N . TYR A 1 108 ? -6.111 -3.648 1.660 1.00 98.75 108 TYR A N 1
ATOM 921 C CA . TYR A 1 108 ? -5.983 -2.250 1.241 1.00 98.75 108 TYR A CA 1
ATOM 922 C C . TYR A 1 108 ? -5.243 -1.388 2.276 1.00 98.75 108 TYR A C 1
ATOM 924 O O . TYR A 1 108 ? -5.805 -0.405 2.774 1.00 98.75 108 TYR A O 1
ATOM 932 N N . PRO A 1 109 ? -3.985 -1.725 2.630 1.00 98.75 109 PRO A N 1
ATOM 933 C CA . PRO A 1 109 ? -3.215 -0.932 3.580 1.00 98.75 109 PRO A CA 1
ATOM 934 C C . PRO A 1 109 ? -2.939 0.463 3.005 1.00 98.75 109 PRO A C 1
ATOM 936 O O . PRO A 1 109 ? -2.622 0.613 1.824 1.00 98.75 109 PRO A O 1
ATOM 939 N N . SER A 1 110 ? -3.012 1.491 3.847 1.00 98.50 110 SER A N 1
ATOM 940 C CA . SER A 1 110 ? -2.593 2.851 3.482 1.00 98.50 110 SER A CA 1
ATOM 941 C C . SER A 1 110 ? -1.134 3.069 3.848 1.00 98.50 110 SER A C 1
ATOM 943 O O . SER A 1 110 ? -0.736 2.687 4.945 1.00 98.50 110 SER A O 1
ATOM 945 N N . ILE A 1 111 ? -0.346 3.695 2.975 1.00 98.50 111 ILE A N 1
ATOM 946 C CA . ILE A 1 111 ? 1.066 4.047 3.206 1.00 98.50 111 ILE A CA 1
ATOM 947 C C . ILE A 1 111 ? 1.331 5.543 3.018 1.00 98.50 111 ILE A C 1
ATOM 949 O O . ILE A 1 111 ? 2.444 5.936 2.674 1.00 98.50 111 ILE A O 1
ATOM 953 N N . TYR A 1 112 ? 0.307 6.379 3.198 1.00 97.75 112 TYR A N 1
ATOM 954 C CA . TYR A 1 112 ? 0.427 7.817 2.970 1.00 97.75 112 TYR A CA 1
ATOM 955 C C . TYR A 1 112 ? 1.599 8.391 3.768 1.00 97.75 112 TYR A C 1
ATOM 957 O O . TYR A 1 112 ? 1.663 8.248 4.990 1.00 97.75 112 TYR A O 1
ATOM 965 N N . LEU A 1 113 ? 2.539 9.025 3.067 1.00 97.75 113 LEU A N 1
ATOM 966 C CA . LEU A 1 113 ? 3.722 9.589 3.698 1.00 97.75 113 LEU A CA 1
ATOM 967 C C . LEU A 1 113 ? 3.371 10.908 4.371 1.00 97.75 113 LEU A C 1
ATOM 969 O O . LEU A 1 113 ? 2.757 11.783 3.764 1.00 97.75 113 LEU A O 1
ATOM 973 N N . ASP A 1 114 ? 3.747 11.052 5.635 1.00 96.38 114 ASP A N 1
ATOM 974 C CA . ASP A 1 114 ? 3.710 12.340 6.321 1.0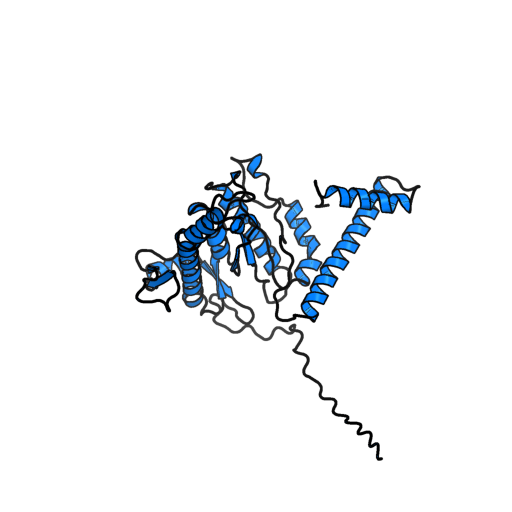0 96.38 114 ASP A CA 1
ATOM 975 C C . ASP A 1 114 ? 4.885 13.215 5.838 1.00 96.38 114 ASP A C 1
ATOM 977 O O . ASP A 1 114 ? 5.970 12.673 5.608 1.00 96.38 114 ASP A O 1
ATOM 981 N N . PRO A 1 115 ? 4.721 14.546 5.705 1.00 95.75 115 PRO A N 1
ATOM 982 C CA . PRO A 1 115 ? 5.816 15.444 5.332 1.00 95.75 115 PRO A CA 1
ATOM 983 C C . PRO A 1 115 ? 7.081 15.308 6.197 1.00 95.75 115 PRO A C 1
ATOM 985 O O . PRO A 1 115 ? 8.176 15.572 5.714 1.00 95.75 115 PRO A O 1
ATOM 988 N N . LEU A 1 116 ? 6.972 14.858 7.453 1.00 95.88 116 LEU A N 1
ATOM 989 C CA . LEU A 1 116 ? 8.129 14.589 8.319 1.00 95.88 116 LEU A CA 1
ATOM 990 C C . LEU A 1 116 ? 9.034 13.453 7.821 1.00 95.88 116 LEU A C 1
ATOM 992 O O . LEU A 1 116 ? 10.175 13.345 8.268 1.00 95.88 116 LEU A O 1
ATOM 996 N N . LEU A 1 117 ? 8.526 12.591 6.941 1.00 97.06 117 LEU A N 1
ATOM 997 C CA . LEU A 1 117 ? 9.274 11.490 6.339 1.00 97.06 117 LEU A CA 1
ATOM 998 C C . LEU A 1 117 ? 9.883 11.866 4.983 1.00 97.06 117 LEU A C 1
ATOM 1000 O O . LEU A 1 117 ? 10.651 11.062 4.452 1.00 97.06 117 LEU A O 1
ATOM 1004 N N . ALA A 1 118 ? 9.567 13.049 4.446 1.00 97.06 118 ALA A N 1
ATOM 1005 C CA . ALA A 1 118 ? 9.916 13.452 3.090 1.00 97.06 118 ALA A CA 1
ATOM 1006 C C . ALA A 1 118 ? 11.412 13.287 2.798 1.00 97.06 118 ALA A C 1
ATOM 1008 O O . ALA A 1 118 ? 12.266 13.895 3.438 1.00 97.06 118 ALA A O 1
ATOM 1009 N N . SER A 1 119 ? 11.716 12.456 1.804 1.00 96.69 119 SER A N 1
ATOM 1010 C CA . SER A 1 119 ? 13.053 12.142 1.298 1.00 96.69 119 SER A CA 1
ATOM 1011 C C . SER A 1 119 ? 14.020 11.595 2.356 1.00 96.69 119 SER A C 1
ATOM 1013 O O . SER A 1 119 ? 15.236 11.720 2.222 1.00 96.69 119 SER A O 1
ATOM 1015 N N . THR A 1 120 ? 13.498 10.952 3.406 1.00 96.19 120 THR A N 1
ATOM 1016 C CA . THR A 1 120 ? 14.308 10.336 4.470 1.00 96.19 120 THR A CA 1
ATOM 1017 C C . THR A 1 120 ? 14.399 8.815 4.300 1.00 96.19 120 THR A C 1
ATOM 1019 O O . THR A 1 120 ? 13.462 8.184 3.813 1.00 96.19 120 THR A O 1
ATOM 1022 N N . PRO A 1 121 ? 15.450 8.150 4.815 1.00 94.75 121 PRO A N 1
ATOM 1023 C CA . PRO A 1 121 ? 15.478 6.685 4.896 1.00 94.75 121 PRO A CA 1
ATOM 1024 C C . PRO A 1 121 ? 14.310 6.087 5.701 1.00 94.75 121 PRO A C 1
ATOM 1026 O O . PRO A 1 121 ? 13.946 4.924 5.507 1.00 94.75 121 PRO A O 1
ATOM 1029 N N . ASN A 1 122 ? 13.713 6.872 6.604 1.00 97.31 122 ASN A N 1
ATOM 1030 C CA . ASN A 1 122 ? 12.587 6.445 7.425 1.00 97.31 122 ASN A CA 1
ATOM 1031 C C . ASN A 1 122 ? 11.283 6.328 6.626 1.00 97.31 122 ASN A C 1
ATOM 1033 O O . ASN A 1 122 ? 10.451 5.508 7.014 1.00 97.31 122 ASN A O 1
ATOM 1037 N N . SER A 1 123 ? 11.119 7.034 5.495 1.00 97.56 123 SER A N 1
ATOM 1038 C CA . SER A 1 123 ? 9.957 6.837 4.611 1.00 97.56 123 SER A CA 1
ATOM 1039 C C . SER A 1 123 ? 9.890 5.390 4.125 1.00 97.56 123 SER A C 1
ATOM 1041 O O . SER A 1 123 ? 8.860 4.728 4.251 1.00 97.56 123 SER A O 1
ATOM 1043 N N . ARG A 1 124 ? 11.030 4.837 3.695 1.00 97.25 124 ARG A N 1
ATOM 1044 C CA . ARG A 1 124 ? 11.127 3.437 3.270 1.00 97.25 124 ARG A CA 1
ATOM 1045 C C . ARG A 1 124 ? 10.843 2.465 4.403 1.00 97.25 124 ARG A C 1
ATOM 1047 O O . ARG A 1 124 ? 10.121 1.499 4.188 1.00 97.25 124 ARG A O 1
ATOM 1054 N N . LYS A 1 125 ? 11.398 2.693 5.598 1.00 97.75 125 LYS A N 1
ATOM 1055 C CA . LYS A 1 125 ? 11.139 1.835 6.770 1.00 97.75 125 LYS A CA 1
ATOM 1056 C C . LYS A 1 125 ? 9.648 1.821 7.121 1.00 97.75 125 LYS A C 1
ATOM 1058 O O . LYS A 1 125 ? 9.087 0.746 7.331 1.00 97.75 125 LYS A O 1
ATOM 1063 N N . PHE A 1 126 ? 9.015 2.997 7.118 1.00 98.50 126 PHE A N 1
ATOM 1064 C CA . PHE A 1 126 ? 7.586 3.168 7.372 1.00 98.50 126 PHE A CA 1
ATOM 1065 C C . PHE A 1 126 ? 6.737 2.379 6.368 1.00 98.50 126 PHE A C 1
ATOM 1067 O O . PHE A 1 126 ? 5.913 1.559 6.774 1.00 98.50 126 PHE A O 1
ATOM 1074 N N . VAL A 1 127 ? 6.972 2.570 5.065 1.00 98.56 127 VAL A N 1
ATOM 1075 C CA . VAL A 1 127 ? 6.226 1.876 4.002 1.00 98.56 127 VAL A CA 1
ATOM 1076 C C . VAL A 1 127 ? 6.479 0.371 4.042 1.00 98.56 127 VAL A C 1
ATOM 1078 O O . VAL A 1 127 ? 5.529 -0.413 4.044 1.00 98.56 127 VAL A O 1
ATOM 1081 N N . ARG A 1 128 ? 7.750 -0.046 4.110 1.00 98.44 128 ARG A N 1
ATOM 1082 C CA . ARG A 1 128 ? 8.162 -1.456 4.096 1.00 98.44 128 ARG A CA 1
ATOM 1083 C C . ARG A 1 128 ? 7.433 -2.258 5.159 1.00 98.44 128 ARG A C 1
ATOM 1085 O O . ARG A 1 128 ? 6.907 -3.320 4.850 1.00 98.44 128 ARG A O 1
ATOM 1092 N N . ALA A 1 129 ? 7.379 -1.767 6.393 1.00 98.44 129 ALA A N 1
ATOM 1093 C CA . ALA A 1 129 ? 6.719 -2.490 7.473 1.00 98.44 129 ALA A CA 1
ATOM 1094 C C . ALA A 1 129 ? 5.206 -2.631 7.257 1.00 98.44 129 ALA A C 1
ATOM 1096 O O . ALA A 1 129 ? 4.659 -3.708 7.479 1.00 98.44 129 ALA A O 1
ATOM 1097 N N . ARG A 1 130 ? 4.545 -1.586 6.748 1.00 98.81 130 ARG A N 1
ATOM 1098 C CA . ARG A 1 130 ? 3.102 -1.594 6.454 1.00 98.81 130 ARG A CA 1
ATOM 1099 C C . ARG A 1 130 ? 2.755 -2.579 5.343 1.00 98.81 130 ARG A C 1
ATOM 1101 O O . ARG A 1 130 ? 1.832 -3.377 5.490 1.00 98.81 130 ARG A O 1
ATOM 1108 N N . VAL A 1 131 ? 3.531 -2.572 4.259 1.00 98.56 131 VAL A N 1
ATOM 1109 C CA . VAL A 1 131 ? 3.360 -3.532 3.161 1.00 98.56 131 VAL A CA 1
ATOM 1110 C C . VAL A 1 131 ? 3.679 -4.947 3.640 1.00 98.56 131 VAL A C 1
ATOM 1112 O O . VAL A 1 131 ? 2.913 -5.862 3.361 1.00 98.56 131 VAL A O 1
ATOM 1115 N N . MET A 1 132 ? 4.755 -5.146 4.407 1.00 98.00 132 MET A N 1
ATOM 1116 C CA . MET A 1 132 ? 5.113 -6.465 4.940 1.00 98.00 132 MET A CA 1
ATOM 1117 C C . MET A 1 132 ? 4.052 -7.035 5.881 1.00 98.00 132 MET A C 1
ATOM 1119 O O . MET A 1 132 ? 3.799 -8.236 5.822 1.00 98.00 132 MET A O 1
ATOM 1123 N N . GLU A 1 133 ? 3.403 -6.208 6.701 1.00 98.62 133 GLU A N 1
ATOM 1124 C CA . GLU A 1 133 ? 2.298 -6.660 7.549 1.00 98.62 133 GLU A CA 1
ATOM 1125 C C . GLU A 1 133 ? 1.090 -7.095 6.714 1.00 98.62 133 GLU A C 1
ATOM 1127 O O . GLU A 1 133 ? 0.540 -8.173 6.934 1.00 98.62 133 GLU A O 1
ATOM 1132 N N . ALA A 1 134 ? 0.731 -6.334 5.678 1.00 98.44 134 ALA A N 1
ATOM 1133 C CA . ALA A 1 134 ? -0.313 -6.754 4.746 1.00 98.44 134 ALA A CA 1
ATOM 1134 C C . ALA A 1 134 ? 0.057 -8.048 4.002 1.00 98.44 134 ALA A C 1
ATOM 1136 O O . ALA A 1 134 ? -0.776 -8.942 3.870 1.00 98.44 134 ALA A O 1
ATOM 1137 N N . MET A 1 135 ? 1.313 -8.201 3.572 1.00 97.31 135 MET A N 1
ATOM 1138 C CA . ME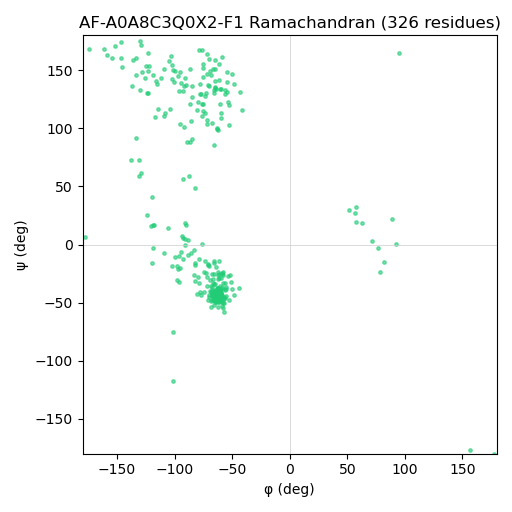T A 1 135 ? 1.799 -9.430 2.933 1.00 97.31 135 MET A CA 1
ATOM 1139 C C . MET A 1 135 ? 1.835 -10.625 3.899 1.00 97.31 135 MET A C 1
ATOM 1141 O O . MET A 1 135 ? 1.682 -11.763 3.455 1.00 97.31 135 MET A O 1
ATOM 1145 N N . ARG A 1 136 ? 2.030 -10.394 5.205 1.00 96.81 136 ARG A N 1
ATOM 1146 C CA . ARG A 1 136 ? 1.946 -11.431 6.241 1.00 96.81 136 ARG A CA 1
ATOM 1147 C C . ARG A 1 136 ? 0.506 -11.917 6.395 1.00 96.81 136 ARG A C 1
ATOM 1149 O O . ARG A 1 136 ? 0.269 -13.111 6.243 1.00 96.81 136 ARG A O 1
ATOM 1156 N N . ILE A 1 137 ? -0.441 -10.999 6.608 1.00 97.81 137 ILE A N 1
ATOM 1157 C CA . ILE A 1 137 ? -1.876 -11.312 6.734 1.00 97.81 137 ILE A CA 1
ATOM 1158 C C . ILE A 1 137 ? -2.411 -11.984 5.461 1.00 97.81 137 ILE A C 1
ATOM 1160 O O . ILE A 1 137 ? -3.128 -12.979 5.530 1.00 97.81 137 ILE A O 1
ATOM 1164 N N . SER A 1 138 ? -1.998 -11.502 4.287 1.00 96.31 138 SER A N 1
ATOM 1165 C CA . SER A 1 138 ? -2.390 -12.030 2.974 1.00 96.31 138 SER A CA 1
ATOM 1166 C C . SER A 1 138 ? -2.193 -13.548 2.830 1.00 96.31 138 SER A C 1
ATOM 1168 O O . SER A 1 138 ? -2.993 -14.190 2.152 1.00 96.31 138 SER A O 1
ATOM 1170 N N . ARG A 1 139 ? -1.178 -14.126 3.487 1.00 92.75 139 ARG A N 1
ATOM 1171 C CA . ARG A 1 139 ? -0.783 -15.543 3.367 1.00 92.75 139 ARG A CA 1
ATOM 1172 C C . ARG A 1 139 ? -1.359 -16.467 4.442 1.00 92.75 139 ARG A C 1
ATOM 1174 O O . ARG A 1 139 ? -1.152 -17.670 4.356 1.00 92.75 139 ARG A O 1
ATOM 1181 N N . GLN A 1 140 ? -1.989 -15.928 5.484 1.00 89.31 140 GLN A N 1
ATOM 1182 C CA . GLN A 1 140 ? -2.312 -16.697 6.696 1.00 89.31 140 GLN A CA 1
ATOM 1183 C C . GLN A 1 140 ? -3.746 -17.231 6.746 1.00 89.31 140 GLN A C 1
ATOM 1185 O O . GLN A 1 140 ? -4.026 -18.132 7.529 1.00 89.31 140 GLN A O 1
ATOM 1190 N N . HIS A 1 141 ? -4.654 -16.670 5.947 1.00 82.88 141 HIS A N 1
ATOM 1191 C CA . HIS A 1 141 ? -6.096 -16.781 6.199 1.00 82.88 141 HIS A CA 1
ATOM 1192 C C . HIS A 1 141 ? -6.895 -17.475 5.090 1.00 82.88 141 HIS A C 1
ATOM 1194 O O . HIS A 1 141 ? -8.095 -17.677 5.242 1.00 82.88 141 HIS A O 1
ATOM 1200 N N . HIS A 1 142 ? -6.241 -17.855 3.992 1.00 80.00 142 HIS A N 1
ATOM 1201 C CA . HIS A 1 142 ? -6.867 -18.575 2.887 1.00 80.00 142 HIS A CA 1
ATOM 1202 C C . HIS A 1 142 ? -6.025 -19.794 2.523 1.00 80.00 142 HIS A C 1
ATOM 1204 O O . HIS A 1 142 ? -4.803 -19.706 2.401 1.00 80.00 142 HIS A O 1
ATOM 1210 N N . GLU A 1 143 ? -6.679 -20.941 2.363 1.00 76.62 143 GLU A N 1
ATOM 1211 C CA . GLU A 1 143 ? -6.012 -22.170 1.949 1.00 76.62 143 GLU A CA 1
ATOM 1212 C C . GLU A 1 143 ? -5.736 -22.141 0.442 1.00 76.62 143 GLU A C 1
ATOM 1214 O O . GLU A 1 143 ? -6.614 -21.854 -0.370 1.00 76.62 143 GLU A O 1
ATOM 1219 N N . GLY A 1 144 ? -4.494 -22.434 0.057 1.00 75.94 144 GLY A N 1
ATOM 1220 C CA . GLY A 1 144 ? -4.104 -22.579 -1.347 1.00 75.94 144 GLY A CA 1
ATOM 1221 C C . GLY A 1 144 ? -3.923 -21.274 -2.133 1.00 75.94 144 GLY A C 1
ATOM 1222 O O . GLY A 1 144 ? -3.499 -21.333 -3.286 1.00 75.94 144 GLY A O 1
ATOM 1223 N N . TYR A 1 145 ? -4.186 -20.098 -1.550 1.00 83.81 145 TYR A N 1
ATOM 1224 C CA . TYR A 1 145 ? -3.873 -18.815 -2.187 1.00 83.81 145 TYR A CA 1
ATOM 1225 C C . TYR A 1 145 ? -3.660 -17.676 -1.184 1.00 83.81 145 TYR A C 1
ATOM 1227 O O . TYR A 1 145 ? -4.095 -17.731 -0.039 1.00 83.81 145 TYR A O 1
ATOM 1235 N N . SER A 1 146 ? -2.996 -16.617 -1.647 1.00 92.56 146 SER A N 1
ATOM 1236 C CA . SER A 1 146 ? -2.792 -15.380 -0.891 1.00 92.56 146 SER A CA 1
ATOM 1237 C C . SER A 1 146 ? -3.743 -14.288 -1.370 1.00 92.56 146 SER A C 1
ATOM 1239 O O . SER A 1 146 ? -3.937 -14.128 -2.578 1.00 92.56 146 SER A O 1
ATOM 1241 N N . LEU A 1 147 ? -4.266 -13.465 -0.459 1.00 95.56 147 LEU A N 1
ATOM 1242 C CA . LEU A 1 147 ? -5.054 -12.293 -0.854 1.00 95.56 147 LEU A CA 1
ATOM 1243 C C . LEU A 1 147 ? -4.197 -11.277 -1.627 1.00 95.56 147 LEU A C 1
ATOM 1245 O O . LEU A 1 147 ? -3.108 -10.925 -1.159 1.00 95.56 147 LEU A O 1
ATOM 1249 N N . PRO A 1 148 ? -4.664 -10.726 -2.759 1.00 97.00 148 PRO A N 1
ATOM 1250 C CA . PRO A 1 148 ? -3.963 -9.632 -3.411 1.00 97.00 148 PRO A CA 1
ATOM 1251 C C . PRO A 1 148 ? -3.956 -8.385 -2.511 1.00 97.00 148 PRO A C 1
ATOM 1253 O O . PRO A 1 148 ? -4.969 -8.008 -1.924 1.00 97.00 148 PRO A O 1
ATOM 1256 N N . VAL A 1 149 ? -2.793 -7.739 -2.409 1.00 98.56 149 VAL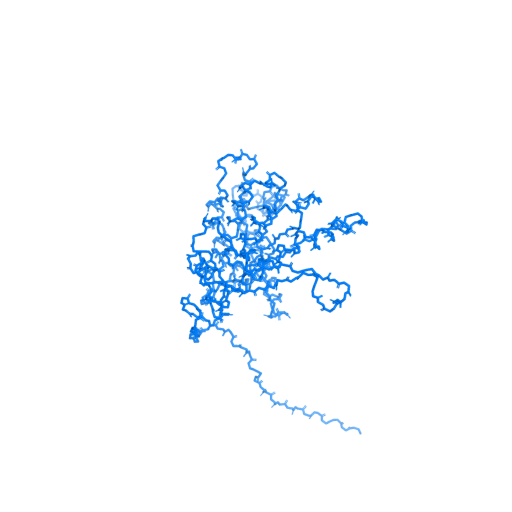 A N 1
ATOM 1257 C CA . VAL A 1 149 ? -2.599 -6.511 -1.623 1.00 98.56 149 VAL A CA 1
ATOM 1258 C C . VAL A 1 149 ? -2.527 -5.314 -2.567 1.00 98.56 149 VAL A C 1
ATOM 1260 O O . VAL A 1 149 ? -1.596 -5.235 -3.369 1.00 98.56 149 VAL A O 1
ATOM 1263 N N . PHE A 1 150 ? -3.474 -4.384 -2.463 1.00 98.69 150 PHE A N 1
ATOM 1264 C CA . PHE A 1 150 ? -3.473 -3.125 -3.211 1.00 98.69 150 PHE A CA 1
ATOM 1265 C C . PHE A 1 150 ? -3.179 -1.970 -2.268 1.00 98.69 150 PHE A C 1
ATOM 1267 O O . PHE A 1 150 ? -3.976 -1.623 -1.400 1.00 98.69 150 PHE A O 1
ATOM 1274 N N . VAL A 1 151 ? -2.004 -1.380 -2.425 1.00 98.69 151 VAL A N 1
ATOM 1275 C CA . VAL A 1 151 ? -1.477 -0.419 -1.463 1.00 98.69 151 VAL A CA 1
ATOM 1276 C C . VAL A 1 151 ? -1.995 0.982 -1.783 1.00 98.69 151 VAL A C 1
ATOM 1278 O O . VAL A 1 151 ? -1.750 1.506 -2.868 1.00 98.69 151 VAL A O 1
ATOM 1281 N N . TYR A 1 152 ? -2.692 1.609 -0.839 1.00 98.69 152 TYR A N 1
ATOM 1282 C CA . TYR A 1 152 ? -3.154 2.987 -0.973 1.00 98.69 152 TYR A CA 1
ATOM 1283 C C . TYR A 1 152 ? -1.999 3.965 -0.757 1.00 98.69 152 TYR A C 1
ATOM 1285 O O . TYR A 1 152 ? -1.401 4.016 0.318 1.00 98.69 152 TYR A O 1
ATOM 1293 N N . THR A 1 153 ? -1.728 4.784 -1.768 1.00 97.69 153 THR A N 1
ATOM 1294 C CA . THR A 1 153 ? -0.751 5.876 -1.734 1.00 97.69 153 THR A CA 1
ATOM 1295 C C . THR A 1 153 ? -1.379 7.179 -2.240 1.00 97.69 153 THR A C 1
ATOM 1297 O O . THR A 1 153 ? -2.530 7.206 -2.678 1.00 97.69 153 THR A O 1
ATOM 1300 N N . ARG A 1 154 ? -0.633 8.280 -2.171 1.00 96.31 154 ARG A N 1
ATOM 1301 C CA . ARG A 1 154 ? -1.020 9.591 -2.707 1.00 96.31 154 ARG A CA 1
ATOM 1302 C C . ARG A 1 154 ? 0.064 10.092 -3.661 1.00 96.31 154 ARG A C 1
ATOM 1304 O O . ARG A 1 154 ? 1.220 9.711 -3.496 1.00 96.31 154 ARG A O 1
ATOM 1311 N N . PRO A 1 155 ? -0.281 10.947 -4.637 1.00 95.50 155 PRO A N 1
ATOM 1312 C CA . PRO A 1 155 ? 0.720 11.649 -5.440 1.00 95.50 155 PRO A CA 1
ATOM 1313 C C . PRO A 1 155 ? 1.460 12.734 -4.634 1.00 95.50 155 PRO A C 1
ATOM 1315 O O . PRO A 1 155 ? 2.527 13.176 -5.046 1.00 95.50 155 PRO A O 1
ATOM 1318 N N . THR A 1 156 ? 0.917 13.144 -3.481 1.00 96.50 156 THR A N 1
ATOM 1319 C CA . THR A 1 156 ? 1.479 14.171 -2.591 1.00 96.50 156 THR A CA 1
ATOM 1320 C C . THR A 1 156 ? 1.703 13.642 -1.175 1.00 96.50 156 THR A C 1
ATOM 1322 O O . THR A 1 156 ? 1.141 12.614 -0.781 1.00 96.50 156 THR A O 1
ATOM 1325 N N . TYR A 1 157 ? 2.490 14.359 -0.372 1.00 96.25 157 TYR A N 1
ATOM 1326 C CA . TYR A 1 157 ? 2.564 14.098 1.066 1.00 96.25 157 TYR A CA 1
ATOM 1327 C C . TYR A 1 157 ? 1.218 14.383 1.749 1.00 96.25 157 TYR A C 1
ATOM 1329 O O . TYR A 1 157 ? 0.420 15.226 1.334 1.00 96.25 157 TYR A O 1
ATOM 1337 N N . SER A 1 158 ? 0.951 13.673 2.840 1.00 91.69 158 SER A N 1
ATOM 1338 C CA . SER A 1 158 ? -0.318 13.737 3.564 1.00 91.69 158 SER A CA 1
ATOM 1339 C C . SER A 1 158 ? -0.659 15.161 3.993 1.00 91.69 158 SER A C 1
ATOM 1341 O O . SER A 1 158 ? 0.136 15.812 4.669 1.00 91.69 158 SER A O 1
ATOM 1343 N N . ARG A 1 159 ? -1.889 15.597 3.680 1.00 87.19 159 ARG A N 1
ATOM 1344 C CA . ARG A 1 159 ? -2.436 16.922 4.038 1.00 87.19 159 ARG A CA 1
ATOM 1345 C C . ARG A 1 159 ? -1.682 18.105 3.404 1.00 87.19 159 ARG A C 1
ATOM 1347 O O . ARG A 1 159 ? -1.816 19.225 3.886 1.00 87.19 159 ARG A O 1
ATOM 1354 N N . LYS A 1 160 ? -0.900 17.868 2.346 1.00 87.06 160 LYS A N 1
ATOM 1355 C CA . LYS A 1 160 ? -0.190 18.901 1.583 1.00 87.06 160 LYS A CA 1
ATOM 1356 C C . LYS A 1 160 ? -0.316 18.668 0.077 1.00 87.06 160 LYS A C 1
ATOM 1358 O O . LYS A 1 160 ? -0.571 17.547 -0.363 1.00 87.06 160 LYS A O 1
ATOM 1363 N N . MET A 1 161 ? -0.110 19.732 -0.699 1.00 91.44 161 MET A N 1
ATOM 1364 C CA . MET A 1 161 ? -0.028 19.681 -2.167 1.00 91.44 161 MET A CA 1
ATOM 1365 C C . MET A 1 161 ? 1.378 19.350 -2.685 1.00 91.44 161 MET A C 1
ATOM 1367 O O . MET A 1 161 ? 1.545 19.112 -3.876 1.00 91.44 161 MET A O 1
ATOM 1371 N N . ASP A 1 162 ? 2.368 19.291 -1.793 1.00 94.62 162 ASP A N 1
ATOM 1372 C CA . ASP A 1 162 ? 3.748 18.933 -2.112 1.00 94.62 162 ASP A CA 1
ATOM 1373 C C . ASP A 1 162 ? 3.801 17.513 -2.707 1.00 94.62 162 ASP A C 1
ATOM 1375 O O . ASP A 1 162 ? 3.493 16.533 -2.018 1.00 94.62 162 ASP A O 1
ATOM 1379 N N . VAL A 1 163 ? 4.163 17.395 -3.987 1.00 97.00 163 VAL A N 1
ATOM 1380 C CA . VAL A 1 163 ? 4.260 16.108 -4.698 1.00 97.00 163 VAL A CA 1
ATOM 1381 C C . VAL A 1 163 ? 5.390 15.238 -4.139 1.00 97.00 163 VAL A C 1
ATOM 1383 O O . VAL A 1 163 ? 6.387 15.749 -3.622 1.00 97.00 163 VAL A O 1
ATOM 1386 N N . LEU A 1 164 ? 5.247 13.910 -4.219 1.00 97.94 164 LEU A N 1
ATOM 1387 C CA . LEU A 1 164 ? 6.293 13.000 -3.745 1.00 97.94 164 LEU A CA 1
ATOM 1388 C C . LEU A 1 164 ? 7.567 13.151 -4.585 1.00 97.94 164 LEU A C 1
ATOM 1390 O O . LEU A 1 164 ? 7.531 13.157 -5.817 1.00 97.94 164 LEU A O 1
ATOM 1394 N N . SER A 1 165 ? 8.715 13.222 -3.918 1.00 98.19 165 SER A N 1
ATOM 1395 C CA . SER A 1 165 ? 10.008 13.268 -4.599 1.00 98.19 165 SER A CA 1
ATOM 1396 C C . SER A 1 165 ? 10.355 11.908 -5.213 1.00 98.19 165 SER A C 1
ATOM 1398 O O . SER A 1 165 ? 9.809 10.872 -4.827 1.00 98.19 165 SER A O 1
ATOM 1400 N N . GLN A 1 166 ? 11.318 11.869 -6.135 1.00 97.75 166 GLN A N 1
ATOM 1401 C CA . GLN A 1 166 ? 11.785 10.611 -6.724 1.00 97.75 166 GLN A CA 1
ATOM 1402 C C . GLN A 1 166 ? 12.261 9.574 -5.674 1.00 97.75 166 GLN A C 1
ATOM 1404 O O . GLN A 1 166 ? 11.857 8.410 -5.781 1.00 97.75 166 GLN A O 1
ATOM 1409 N N . PRO A 1 167 ? 13.043 9.930 -4.629 1.00 98.19 167 PRO A N 1
ATOM 1410 C CA . PRO A 1 167 ? 13.352 9.003 -3.537 1.00 98.19 167 PRO A CA 1
ATOM 1411 C C . PRO A 1 167 ? 12.114 8.415 -2.852 1.00 98.19 167 PRO A C 1
ATOM 1413 O O . PRO A 1 167 ? 12.117 7.237 -2.492 1.00 98.19 167 PRO A O 1
ATOM 1416 N N . ASP A 1 168 ? 11.047 9.198 -2.698 1.00 98.56 168 ASP A N 1
ATOM 1417 C CA . ASP A 1 168 ? 9.820 8.734 -2.056 1.00 98.56 168 ASP A CA 1
ATOM 1418 C C . ASP A 1 168 ? 8.895 7.965 -2.995 1.00 98.56 168 ASP A C 1
ATOM 1420 O O . ASP A 1 168 ? 8.211 7.053 -2.533 1.00 98.56 168 ASP A O 1
ATOM 1424 N N . LEU A 1 169 ? 8.945 8.196 -4.309 1.00 98.62 169 LEU A N 1
ATOM 1425 C CA . LEU A 1 169 ? 8.368 7.277 -5.297 1.00 98.62 169 LEU A CA 1
ATOM 1426 C C . LEU A 1 169 ? 9.025 5.891 -5.205 1.00 98.62 169 LEU A C 1
ATOM 1428 O O . LEU A 1 169 ? 8.336 4.867 -5.235 1.00 98.62 169 LEU A O 1
ATOM 1432 N N . ILE A 1 170 ? 10.345 5.847 -4.982 1.00 98.50 170 ILE A N 1
ATOM 1433 C CA . ILE A 1 170 ? 11.076 4.600 -4.712 1.00 98.50 170 ILE A CA 1
ATOM 1434 C C . ILE A 1 170 ? 10.651 3.976 -3.387 1.00 98.50 170 ILE A C 1
ATOM 1436 O O . ILE A 1 170 ? 10.348 2.783 -3.343 1.00 98.50 170 ILE A O 1
ATOM 1440 N N . SER A 1 171 ? 10.587 4.766 -2.319 1.00 98.44 171 SER A N 1
ATOM 1441 C CA . SER A 1 171 ? 10.205 4.276 -0.994 1.00 98.44 171 SER A CA 1
ATOM 1442 C C . SER A 1 171 ? 8.730 3.881 -0.880 1.00 98.44 171 SER A C 1
ATOM 1444 O O . SER A 1 171 ? 8.403 3.133 0.034 1.00 98.44 171 SER A O 1
ATOM 1446 N N . THR A 1 172 ? 7.855 4.335 -1.784 1.00 98.69 172 THR A N 1
ATOM 1447 C CA . THR A 1 172 ? 6.421 3.999 -1.805 1.00 98.69 172 THR A CA 1
ATOM 1448 C C . THR A 1 172 ? 6.098 2.931 -2.847 1.00 98.69 172 THR A C 1
ATOM 1450 O O . THR A 1 172 ? 5.888 1.765 -2.507 1.00 98.69 172 THR A O 1
ATOM 1453 N N . ILE A 1 173 ? 6.071 3.305 -4.125 1.00 98.69 173 ILE A N 1
ATOM 1454 C CA . ILE A 1 173 ? 5.652 2.450 -5.239 1.00 98.69 173 ILE A CA 1
ATOM 1455 C C . ILE A 1 173 ? 6.705 1.371 -5.497 1.00 98.69 173 ILE A C 1
ATOM 1457 O O . ILE A 1 173 ? 6.363 0.191 -5.583 1.00 98.69 173 ILE A O 1
ATOM 1461 N N . GLY A 1 174 ? 7.983 1.756 -5.571 1.00 98.56 174 GLY A N 1
ATOM 1462 C CA . GLY A 1 174 ? 9.085 0.820 -5.808 1.00 98.56 174 GLY A CA 1
ATOM 1463 C C . GLY A 1 174 ? 9.182 -0.247 -4.726 1.00 98.56 174 GLY A C 1
ATOM 1464 O O . GLY A 1 174 ? 9.283 -1.437 -5.022 1.00 98.56 174 GLY A O 1
ATOM 1465 N N . GLU A 1 175 ? 9.106 0.173 -3.466 1.00 98.75 175 GLU A N 1
ATOM 1466 C CA . GLU A 1 175 ? 9.114 -0.720 -2.311 1.00 98.75 175 GLU A CA 1
ATOM 1467 C C . GLU A 1 175 ? 7.892 -1.654 -2.310 1.00 98.75 175 GLU A C 1
ATOM 1469 O O . GLU A 1 175 ? 8.049 -2.857 -2.105 1.00 98.75 175 GLU A O 1
ATOM 1474 N N . SER A 1 176 ? 6.695 -1.143 -2.622 1.00 98.75 176 SER A N 1
ATOM 1475 C CA . SER A 1 176 ? 5.473 -1.960 -2.717 1.00 98.75 176 SER A CA 1
ATOM 1476 C C . SER A 1 176 ? 5.576 -3.030 -3.810 1.00 98.75 176 SER A C 1
ATOM 1478 O O . SER A 1 176 ? 5.279 -4.201 -3.562 1.00 98.75 176 SER A O 1
ATOM 1480 N N . ALA A 1 177 ? 6.047 -2.653 -5.003 1.00 98.62 177 ALA A N 1
ATOM 1481 C CA . ALA A 1 177 ? 6.249 -3.577 -6.117 1.00 98.62 177 ALA A CA 1
ATOM 1482 C C . ALA A 1 177 ? 7.313 -4.634 -5.788 1.00 98.62 177 ALA A C 1
ATOM 1484 O O . ALA A 1 177 ? 7.082 -5.827 -5.975 1.00 98.62 177 ALA A O 1
ATOM 1485 N N . ALA A 1 178 ? 8.452 -4.221 -5.220 1.00 98.56 178 ALA A N 1
ATOM 1486 C CA . ALA A 1 178 ? 9.526 -5.132 -4.837 1.00 98.56 178 ALA A CA 1
ATOM 1487 C C . ALA A 1 178 ? 9.090 -6.148 -3.767 1.00 98.56 178 ALA A C 1
ATOM 1489 O O . ALA A 1 178 ? 9.602 -7.264 -3.738 1.00 98.56 178 ALA A O 1
ATOM 1490 N N . LEU A 1 179 ? 8.138 -5.798 -2.900 1.00 98.31 179 LEU A N 1
ATOM 1491 C CA . LEU A 1 179 ? 7.582 -6.702 -1.890 1.00 98.31 179 LEU A CA 1
ATOM 1492 C C . LEU A 1 179 ? 6.469 -7.627 -2.419 1.00 98.31 179 LEU A C 1
ATOM 1494 O O . LEU A 1 179 ? 6.034 -8.525 -1.696 1.00 98.31 179 LEU A O 1
ATOM 1498 N N . GLY A 1 180 ? 6.052 -7.468 -3.679 1.00 97.25 180 GLY A N 1
ATOM 1499 C CA . GLY A 1 180 ? 5.056 -8.320 -4.330 1.00 97.25 180 GLY A CA 1
ATOM 1500 C C . 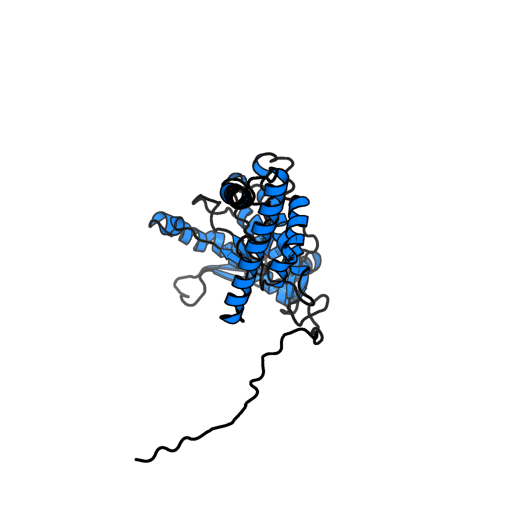GLY A 1 180 ? 3.605 -7.867 -4.147 1.00 97.25 180 GLY A C 1
ATOM 1501 O O . GLY A 1 180 ? 2.692 -8.691 -4.293 1.00 97.25 180 GLY A O 1
ATOM 1502 N N . ALA A 1 181 ? 3.367 -6.585 -3.841 1.00 98.25 181 ALA A N 1
ATOM 1503 C CA . ALA A 1 181 ? 2.018 -6.019 -3.873 1.00 98.25 181 ALA A CA 1
ATOM 1504 C C . ALA A 1 181 ? 1.356 -6.260 -5.247 1.00 98.25 181 ALA A C 1
ATOM 1506 O O . ALA A 1 181 ? 2.027 -6.338 -6.274 1.00 98.25 181 ALA A O 1
ATOM 1507 N N . ALA A 1 182 ? 0.031 -6.421 -5.266 1.00 97.81 182 ALA A N 1
ATOM 1508 C CA . ALA A 1 182 ? -0.739 -6.615 -6.499 1.00 97.81 182 ALA A CA 1
ATOM 1509 C C . ALA A 1 182 ? -0.843 -5.333 -7.329 1.00 97.81 182 ALA A C 1
ATOM 1511 O O . ALA A 1 182 ? -0.971 -5.397 -8.546 1.00 97.81 182 ALA A O 1
ATOM 1512 N N . GLY A 1 183 ? -0.783 -4.185 -6.663 1.00 97.81 183 GLY A N 1
ATOM 1513 C CA . GLY A 1 183 ? -0.803 -2.877 -7.289 1.00 97.81 183 G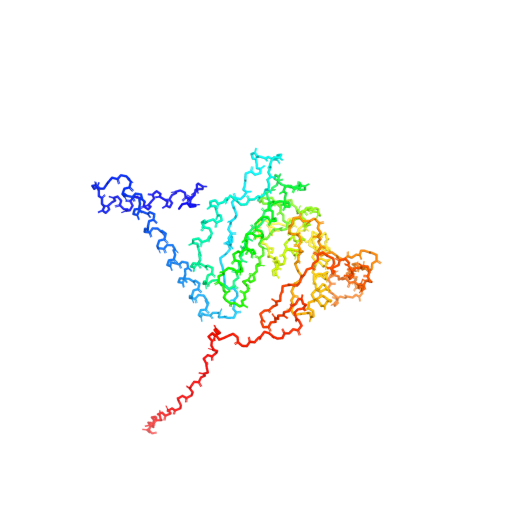LY A CA 1
ATOM 1514 C C . GLY A 1 183 ? -0.794 -1.771 -6.245 1.00 97.81 183 GLY A C 1
ATOM 1515 O O . GLY A 1 183 ? -0.789 -2.028 -5.036 1.00 97.81 183 GLY A O 1
ATOM 1516 N N . VAL A 1 184 ? -0.814 -0.536 -6.730 1.00 98.12 184 VAL A N 1
ATOM 1517 C CA . VAL A 1 184 ? -0.978 0.667 -5.913 1.00 98.12 184 VAL A CA 1
ATOM 1518 C C . VAL A 1 184 ? -2.243 1.401 -6.342 1.00 98.12 184 VAL A C 1
ATOM 1520 O O . VAL A 1 184 ? -2.604 1.386 -7.517 1.00 98.12 184 VAL A O 1
ATOM 1523 N N . ILE A 1 185 ? -2.919 2.037 -5.392 1.00 98.44 185 ILE A N 1
ATOM 1524 C CA . ILE A 1 185 ? -4.087 2.884 -5.632 1.00 98.44 185 ILE A CA 1
ATOM 1525 C C . ILE A 1 185 ? -3.691 4.307 -5.260 1.00 98.44 185 ILE A C 1
ATOM 1527 O O . ILE A 1 185 ? -3.382 4.575 -4.098 1.00 98.44 185 ILE A O 1
ATOM 1531 N N . PHE A 1 186 ? -3.698 5.214 -6.236 1.00 95.81 186 PHE A N 1
ATOM 1532 C CA . PHE A 1 186 ? -3.540 6.640 -5.972 1.00 95.81 186 PHE A CA 1
ATOM 1533 C C . PHE A 1 186 ? -4.871 7.215 -5.523 1.00 95.81 186 PHE A C 1
ATOM 1535 O O . PHE A 1 186 ? -5.839 7.234 -6.282 1.00 95.81 186 PHE A O 1
ATOM 1542 N N . TRP A 1 187 ? -4.916 7.684 -4.284 1.00 94.62 187 TRP A N 1
ATOM 1543 C CA . TRP A 1 187 ? -6.086 8.362 -3.760 1.00 94.62 187 TRP A CA 1
ATOM 1544 C C . TRP A 1 187 ? -5.946 9.879 -3.881 1.00 94.62 187 TRP A C 1
ATOM 1546 O O . TRP A 1 187 ? -4.912 10.458 -3.530 1.00 94.62 187 TRP A O 1
ATOM 1556 N N . GLY A 1 188 ? -7.012 10.490 -4.399 1.00 86.25 188 GLY A N 1
ATOM 1557 C CA . GLY A 1 188 ? -7.162 11.918 -4.628 1.00 86.25 188 GLY A CA 1
ATOM 1558 C C . GLY A 1 188 ? -7.994 12.600 -3.552 1.00 86.25 188 GLY A C 1
ATOM 1559 O O . GLY A 1 188 ? -9.012 12.054 -3.140 1.00 86.25 188 GLY A O 1
ATOM 1560 N N . ASP A 1 189 ? -7.589 13.795 -3.138 1.00 81.69 189 ASP A N 1
ATOM 1561 C CA . ASP A 1 189 ? -8.408 14.679 -2.301 1.00 81.69 189 ASP A CA 1
ATOM 1562 C C . ASP A 1 189 ? -8.968 15.812 -3.162 1.00 81.69 189 ASP A C 1
ATOM 1564 O O . ASP A 1 189 ? -8.409 16.121 -4.217 1.00 81.69 189 ASP A O 1
ATOM 1568 N N . VAL A 1 190 ? -10.054 16.442 -2.719 1.00 86.00 190 VAL A N 1
ATOM 1569 C CA . VAL A 1 190 ? -10.720 17.533 -3.449 1.00 86.00 190 VAL A CA 1
ATOM 1570 C C . VAL A 1 190 ? -9.781 18.717 -3.691 1.00 86.00 190 VAL A C 1
ATOM 1572 O O . VAL A 1 190 ? -9.944 19.446 -4.667 1.00 86.00 190 VAL A O 1
ATOM 1575 N N . GLU A 1 191 ? -8.749 18.866 -2.855 1.00 86.94 191 GLU A N 1
ATOM 1576 C CA . GLU A 1 191 ? -7.692 19.868 -3.016 1.00 86.94 191 GLU A CA 1
ATOM 1577 C C . GLU A 1 191 ? -6.922 19.719 -4.343 1.00 86.94 191 GLU A C 1
ATOM 1579 O O . GLU A 1 191 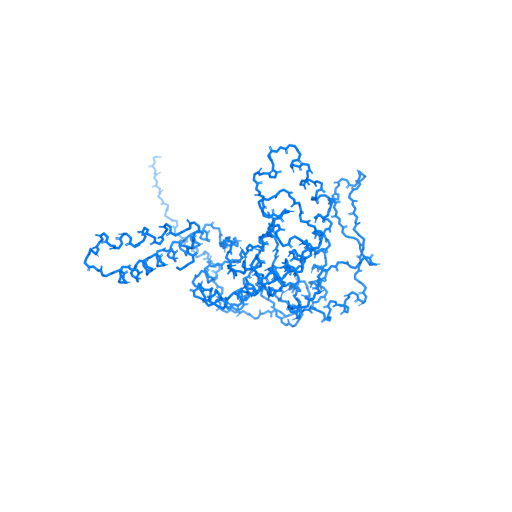? -6.497 20.720 -4.911 1.00 86.94 191 GLU A O 1
ATOM 1584 N N . TYR A 1 192 ? -6.810 18.509 -4.906 1.00 88.19 192 TYR A N 1
ATOM 1585 C CA . TYR A 1 192 ? -6.108 18.278 -6.179 1.00 88.19 192 TYR A CA 1
ATOM 1586 C C . TYR A 1 192 ? -6.823 18.898 -7.380 1.00 88.19 192 TYR A C 1
ATOM 1588 O O . TYR A 1 192 ? -6.184 19.227 -8.375 1.00 88.19 192 TYR A O 1
ATOM 1596 N N . THR A 1 193 ? -8.139 19.080 -7.279 1.00 91.62 193 THR A N 1
ATOM 1597 C CA . THR A 1 193 ? -8.990 19.600 -8.356 1.00 91.62 193 THR A CA 1
ATOM 1598 C C . THR A 1 193 ? -9.665 20.917 -7.984 1.00 91.62 193 THR A C 1
ATOM 1600 O O . THR A 1 193 ? -10.657 21.306 -8.596 1.00 91.62 193 THR A O 1
ATOM 1603 N N . LYS A 1 194 ? -9.164 21.599 -6.950 1.00 93.62 194 LYS A N 1
ATOM 1604 C CA . LYS A 1 194 ? -9.802 22.787 -6.372 1.00 93.62 194 LYS A CA 1
ATOM 1605 C C . LYS A 1 194 ? -9.711 24.020 -7.261 1.00 93.62 194 LYS A C 1
ATOM 1607 O O . LYS A 1 194 ? -10.620 24.844 -7.272 1.00 93.62 194 LYS A O 1
ATOM 1612 N N . ASN A 1 195 ? -8.600 24.180 -7.968 1.00 95.12 195 ASN A N 1
ATOM 1613 C CA . ASN A 1 195 ? -8.360 25.311 -8.852 1.00 95.12 195 ASN A CA 1
ATOM 1614 C C . ASN A 1 195 ? -7.405 24.914 -9.988 1.00 95.12 195 ASN A C 1
ATOM 1616 O O . ASN A 1 195 ? -6.811 23.834 -9.977 1.00 95.12 195 ASN A O 1
ATOM 1620 N N . ARG A 1 196 ? -7.261 25.810 -10.973 1.00 96.88 196 ARG A N 1
ATOM 1621 C CA . ARG A 1 196 ? -6.427 25.585 -12.162 1.00 96.88 196 ARG A CA 1
ATOM 1622 C C . ARG A 1 196 ? -4.977 25.251 -11.811 1.00 96.88 196 ARG A C 1
ATOM 1624 O O . ARG A 1 196 ? -4.396 24.398 -12.465 1.00 96.88 196 ARG A O 1
ATOM 1631 N N . GLU A 1 197 ? -4.409 25.907 -10.804 1.00 96.00 197 GLU A N 1
ATOM 1632 C CA . GLU A 1 197 ? -3.019 25.700 -10.393 1.00 96.00 197 GLU A CA 1
ATOM 1633 C C . GLU A 1 197 ? -2.819 24.301 -9.804 1.00 96.00 197 GLU A C 1
ATOM 1635 O O . GLU A 1 197 ? -1.941 23.574 -10.250 1.00 96.00 197 GLU A O 1
ATOM 1640 N N . SER A 1 198 ? -3.685 23.867 -8.883 1.00 94.75 198 SER A N 1
ATOM 1641 C CA . SER A 1 198 ? -3.626 22.512 -8.318 1.00 94.75 198 SER A CA 1
ATOM 1642 C C . SER A 1 198 ? -3.807 21.431 -9.389 1.00 94.75 198 SER A C 1
ATOM 1644 O O . SER A 1 198 ? -3.041 20.466 -9.410 1.00 94.75 198 SER A O 1
ATOM 1646 N N . CYS A 1 199 ? -4.746 21.624 -10.324 1.00 95.88 199 CYS A N 1
ATOM 1647 C CA . CYS A 1 199 ? -4.909 20.731 -11.472 1.00 95.88 199 CYS A CA 1
ATOM 1648 C C . CYS A 1 199 ? -3.644 20.677 -12.337 1.00 95.88 199 CYS A C 1
ATOM 1650 O O . CYS A 1 199 ? -3.232 19.590 -12.743 1.00 95.88 199 CYS A O 1
ATOM 1652 N N . GLN A 1 200 ? -3.031 21.832 -12.616 1.00 97.12 200 GLN A N 1
ATOM 1653 C CA . GLN A 1 200 ? -1.827 21.917 -13.438 1.00 97.12 200 GLN A CA 1
ATOM 1654 C C . GLN A 1 200 ? -0.644 21.225 -12.756 1.00 97.12 200 GLN A C 1
ATOM 1656 O O . GLN A 1 200 ? 0.002 20.398 -13.384 1.00 97.12 200 GLN A O 1
ATOM 1661 N N . THR A 1 201 ? -0.433 21.452 -11.456 1.00 96.12 201 THR A N 1
ATOM 1662 C CA . THR A 1 201 ? 0.617 20.781 -10.676 1.00 96.12 201 THR A CA 1
ATOM 1663 C C . THR A 1 201 ? 0.487 19.260 -10.735 1.00 96.12 201 THR A C 1
ATOM 1665 O O . THR A 1 201 ? 1.473 18.558 -10.957 1.00 96.12 201 THR A O 1
ATOM 1668 N N . ILE A 1 202 ? -0.727 18.725 -10.559 1.00 96.25 202 ILE A N 1
ATOM 1669 C CA . ILE A 1 202 ? -0.951 17.275 -10.630 1.00 96.25 202 ILE A CA 1
ATOM 1670 C C . ILE A 1 202 ? -0.780 16.757 -12.060 1.00 96.25 202 ILE A C 1
ATOM 1672 O O . ILE A 1 202 ? -0.177 15.700 -12.236 1.00 96.25 202 ILE A O 1
ATOM 1676 N N . LYS A 1 203 ? -1.250 17.495 -13.074 1.00 96.19 203 LYS A N 1
ATOM 1677 C CA . LYS A 1 203 ? -1.029 17.152 -14.484 1.00 96.19 203 LYS A CA 1
ATOM 1678 C C . LYS A 1 203 ? 0.466 17.074 -14.793 1.00 96.19 203 LYS A C 1
ATOM 1680 O O . LYS A 1 203 ? 0.923 16.023 -15.225 1.00 96.19 203 LYS A O 1
ATOM 1685 N N . ASP A 1 204 ? 1.227 18.123 -14.507 1.00 97.31 204 ASP A N 1
ATOM 1686 C CA . ASP A 1 204 ? 2.665 18.181 -14.792 1.00 97.31 204 ASP A CA 1
ATOM 1687 C C . ASP A 1 204 ? 3.420 17.065 -14.066 1.00 97.31 204 ASP A C 1
ATOM 1689 O O . ASP A 1 204 ? 4.303 16.424 -14.632 1.00 97.31 204 ASP A O 1
ATOM 1693 N N . TYR A 1 205 ? 3.024 16.757 -12.829 1.00 97.50 205 TYR A N 1
ATOM 1694 C CA . TYR A 1 205 ? 3.612 15.657 -12.077 1.00 97.50 205 TYR A CA 1
ATOM 1695 C C . TYR A 1 205 ? 3.284 14.279 -12.671 1.00 97.50 205 TYR A C 1
ATOM 1697 O O . TYR A 1 205 ? 4.169 13.426 -12.781 1.00 97.50 205 TYR A O 1
ATOM 1705 N N . MET A 1 206 ? 2.030 14.055 -13.082 1.00 95.69 206 MET A N 1
ATOM 1706 C CA . MET A 1 206 ? 1.588 12.817 -13.735 1.00 95.69 206 MET A CA 1
ATOM 1707 C C . MET A 1 206 ? 2.252 12.607 -15.097 1.00 95.69 206 MET A C 1
ATOM 1709 O O . MET A 1 206 ? 2.599 11.476 -15.427 1.00 95.69 206 MET A O 1
ATOM 1713 N N . GLU A 1 207 ? 2.438 13.672 -15.874 1.00 95.81 207 GLU A N 1
ATOM 1714 C CA . GLU A 1 207 ? 3.091 13.634 -17.189 1.00 95.81 207 GLU A CA 1
ATOM 1715 C C . GLU A 1 207 ? 4.627 13.652 -17.086 1.00 95.81 207 GLU A C 1
ATOM 1717 O O . GLU A 1 207 ? 5.324 13.255 -18.016 1.00 95.81 207 GLU A O 1
ATOM 1722 N N . GLY A 1 208 ? 5.164 14.055 -15.934 1.00 96.56 208 GLY A N 1
ATOM 1723 C CA . GLY A 1 208 ? 6.587 14.061 -15.617 1.00 96.56 208 GLY A CA 1
ATOM 1724 C C . GLY A 1 208 ? 7.008 12.886 -14.734 1.00 96.56 208 GLY A C 1
ATOM 1725 O O . GLY A 1 208 ? 6.961 11.718 -15.134 1.00 96.56 208 GLY A O 1
ATOM 1726 N N . ASP A 1 209 ? 7.489 13.207 -13.533 1.00 97.06 209 ASP A N 1
ATOM 1727 C CA . ASP A 1 209 ? 8.189 12.273 -12.646 1.00 97.06 209 ASP A CA 1
ATOM 1728 C C . ASP A 1 209 ? 7.353 11.051 -12.258 1.00 97.06 209 ASP A C 1
ATOM 1730 O O . ASP A 1 209 ? 7.852 9.921 -12.305 1.00 97.06 209 ASP A O 1
ATOM 1734 N N . LEU A 1 210 ? 6.074 11.246 -11.917 1.00 97.75 210 LEU A N 1
ATOM 1735 C CA . LEU A 1 210 ? 5.208 10.145 -11.508 1.00 97.75 210 LEU A CA 1
ATOM 1736 C C . LEU A 1 210 ? 4.941 9.190 -12.672 1.00 97.75 210 LEU A C 1
ATOM 1738 O O . LEU A 1 210 ? 5.087 7.978 -12.513 1.00 97.75 210 LEU A O 1
ATOM 1742 N N . GLY A 1 211 ? 4.586 9.722 -13.844 1.00 97.75 211 GLY A N 1
ATOM 1743 C CA . GLY A 1 211 ? 4.317 8.918 -15.035 1.00 97.75 211 GLY A CA 1
ATOM 1744 C C . GLY A 1 211 ? 5.535 8.110 -15.467 1.00 97.75 211 GLY A C 1
ATOM 1745 O O . GLY A 1 211 ? 5.439 6.895 -15.666 1.00 97.75 211 GLY A O 1
ATOM 1746 N N . ARG A 1 212 ? 6.709 8.753 -15.527 1.00 97.94 212 ARG A N 1
ATOM 1747 C CA . ARG A 1 212 ? 7.986 8.086 -15.836 1.00 97.94 212 ARG A CA 1
ATOM 1748 C C . ARG A 1 212 ? 8.275 6.954 -14.857 1.00 97.94 212 ARG A C 1
ATOM 1750 O O . ARG A 1 212 ? 8.645 5.855 -15.275 1.00 97.94 212 ARG A O 1
ATOM 1757 N N . TYR A 1 213 ? 8.071 7.199 -13.564 1.00 98.44 213 TYR A N 1
ATOM 1758 C CA . TYR A 1 213 ? 8.307 6.196 -12.535 1.00 98.44 213 TYR A CA 1
ATOM 1759 C C . TYR A 1 213 ? 7.326 5.015 -12.624 1.00 98.44 213 TYR A C 1
ATOM 1761 O O . TYR A 1 213 ? 7.757 3.864 -12.545 1.00 98.44 213 TYR A O 1
ATOM 1769 N N . ILE A 1 214 ? 6.030 5.278 -12.842 1.00 98.31 214 ILE A N 1
ATOM 1770 C CA . ILE A 1 214 ? 4.993 4.245 -13.006 1.00 98.31 214 ILE A CA 1
ATOM 1771 C C . ILE A 1 214 ? 5.311 3.334 -14.194 1.00 98.31 214 ILE A C 1
ATOM 1773 O O . ILE A 1 214 ? 5.236 2.109 -14.059 1.00 98.31 214 ILE A O 1
ATOM 1777 N N . VAL A 1 215 ? 5.694 3.905 -15.341 1.00 98.38 215 VAL A N 1
ATOM 1778 C CA . VAL A 1 215 ? 6.066 3.118 -16.525 1.00 98.38 215 VAL A CA 1
ATOM 1779 C C . VAL A 1 215 ? 7.310 2.283 -16.246 1.00 98.38 215 VAL A C 1
ATOM 1781 O O . VAL A 1 215 ? 7.322 1.096 -16.572 1.00 98.38 215 VAL A O 1
ATOM 1784 N N . ASN A 1 216 ? 8.328 2.858 -15.599 1.00 98.69 216 ASN A N 1
ATOM 1785 C CA . ASN A 1 216 ? 9.547 2.137 -15.240 1.00 98.69 216 ASN A CA 1
ATOM 1786 C C . ASN A 1 216 ? 9.236 0.896 -14.380 1.00 98.69 216 ASN A C 1
ATOM 1788 O O . ASN A 1 216 ? 9.525 -0.230 -14.785 1.00 98.69 216 ASN A O 1
ATOM 1792 N N . VAL A 1 217 ? 8.581 1.085 -13.232 1.00 98.50 217 VAL A N 1
ATOM 1793 C CA . VAL A 1 217 ? 8.332 -0.007 -12.279 1.00 98.50 217 VAL A CA 1
ATOM 1794 C C . VAL A 1 217 ? 7.364 -1.058 -12.826 1.00 98.50 217 VAL A C 1
ATOM 1796 O O . VAL A 1 217 ? 7.579 -2.254 -12.635 1.00 98.50 217 VAL A O 1
ATOM 1799 N N . THR A 1 218 ? 6.323 -0.639 -13.551 1.00 98.50 218 THR A N 1
ATOM 1800 C CA . THR A 1 218 ? 5.308 -1.562 -14.081 1.00 98.50 218 THR A CA 1
ATOM 1801 C C . THR A 1 218 ? 5.883 -2.428 -15.197 1.00 98.50 218 THR A C 1
ATOM 1803 O O . THR A 1 218 ? 5.700 -3.645 -15.188 1.00 98.50 218 THR A O 1
ATOM 1806 N N . THR A 1 219 ? 6.656 -1.831 -16.110 1.00 98.56 219 THR A N 1
ATOM 1807 C CA . THR A 1 219 ? 7.319 -2.577 -17.191 1.00 98.56 219 THR A CA 1
ATOM 1808 C C . THR A 1 219 ? 8.369 -3.536 -16.619 1.00 98.56 219 THR A C 1
ATOM 1810 O O . THR A 1 219 ? 8.426 -4.699 -17.017 1.00 98.56 219 THR A O 1
ATOM 1813 N N . ALA A 1 220 ? 9.163 -3.100 -15.632 1.00 98.69 220 ALA A N 1
ATOM 1814 C CA . ALA A 1 220 ? 10.145 -3.960 -14.970 1.00 98.69 220 ALA A CA 1
ATOM 1815 C C . ALA A 1 220 ? 9.486 -5.151 -14.252 1.00 98.69 220 ALA A C 1
ATOM 1817 O O . ALA A 1 220 ? 9.959 -6.285 -14.360 1.00 98.69 220 ALA A O 1
ATOM 1818 N N . ALA A 1 221 ? 8.365 -4.925 -13.559 1.00 98.69 221 ALA A N 1
ATOM 1819 C CA . ALA A 1 221 ? 7.605 -5.987 -12.907 1.00 98.69 221 ALA A CA 1
ATOM 1820 C C . ALA A 1 221 ? 7.021 -6.992 -13.916 1.00 98.69 221 ALA A C 1
ATOM 1822 O O . ALA A 1 221 ? 7.098 -8.201 -13.683 1.00 98.69 221 ALA A O 1
ATOM 1823 N N . GLN A 1 222 ? 6.502 -6.517 -15.054 1.00 98.44 222 GLN A N 1
ATOM 1824 C CA . GLN A 1 222 ? 6.001 -7.370 -16.136 1.00 98.44 222 GLN A CA 1
ATOM 1825 C C . GLN A 1 222 ? 7.118 -8.212 -16.771 1.00 98.44 222 GLN A C 1
ATOM 1827 O O . GLN A 1 222 ? 6.954 -9.420 -16.970 1.00 98.44 222 GLN A O 1
ATOM 1832 N N . HIS A 1 223 ? 8.277 -7.610 -17.044 1.00 98.62 223 HIS A N 1
ATOM 1833 C CA . HIS A 1 223 ? 9.443 -8.338 -17.540 1.00 98.62 223 HIS A CA 1
ATOM 1834 C C . HIS A 1 223 ? 9.936 -9.383 -16.538 1.00 98.62 223 HIS A C 1
ATOM 1836 O O . HIS A 1 223 ? 10.231 -10.510 -16.928 1.00 98.62 223 HIS A O 1
ATOM 1842 N N . CYS A 1 224 ? 9.964 -9.061 -15.244 1.00 98.69 224 CYS A N 1
ATOM 1843 C CA . CYS A 1 224 ? 10.333 -10.035 -14.221 1.00 98.69 224 CYS A CA 1
ATOM 1844 C C . CYS A 1 224 ? 9.334 -11.200 -14.150 1.00 98.69 224 CYS A C 1
ATOM 1846 O O . CYS A 1 224 ? 9.745 -12.359 -14.117 1.00 98.69 224 CYS A O 1
ATOM 1848 N N . SER A 1 225 ? 8.030 -10.908 -14.191 1.00 98.62 225 SER A N 1
ATOM 1849 C CA . SER A 1 225 ? 6.965 -11.918 -14.199 1.00 98.62 225 SER A CA 1
ATOM 1850 C C . SER A 1 225 ? 7.099 -12.888 -15.375 1.00 98.62 225 SER A C 1
ATOM 1852 O O . SER A 1 225 ? 7.107 -14.102 -15.183 1.00 98.62 225 SER A O 1
ATOM 1854 N N . THR A 1 226 ? 7.262 -12.366 -16.589 1.00 98.38 226 THR A N 1
ATOM 1855 C CA . THR A 1 226 ? 7.402 -13.187 -17.802 1.00 98.38 226 THR A CA 1
ATOM 1856 C C . THR A 1 226 ? 8.709 -13.976 -17.821 1.00 98.38 226 THR A C 1
ATOM 1858 O O . THR A 1 226 ? 8.698 -15.160 -18.140 1.00 98.38 226 THR A O 1
ATOM 1861 N N . THR A 1 227 ? 9.818 -13.362 -17.403 1.00 98.06 227 THR A N 1
ATOM 1862 C CA . THR A 1 227 ? 11.156 -13.973 -17.472 1.00 98.06 227 THR A CA 1
ATOM 1863 C C . THR A 1 227 ? 11.394 -15.016 -16.381 1.00 98.06 227 THR A C 1
ATOM 1865 O O . THR A 1 227 ? 11.957 -16.072 -16.655 1.00 98.06 227 THR A O 1
ATOM 1868 N N . LEU A 1 228 ? 11.000 -14.737 -15.133 1.00 98.31 228 LEU A N 1
ATOM 1869 C CA . LEU A 1 228 ? 11.279 -15.630 -13.999 1.00 98.31 228 LEU A CA 1
ATOM 1870 C C . LEU A 1 228 ? 10.106 -16.537 -13.638 1.00 98.31 228 LEU A C 1
ATOM 1872 O O . LEU A 1 228 ? 10.327 -17.639 -13.134 1.00 98.31 228 LEU A O 1
ATOM 1876 N N . CYS A 1 229 ? 8.880 -16.061 -13.861 1.00 98.38 229 CYS A N 1
ATOM 1877 C CA . CYS A 1 229 ? 7.656 -16.673 -13.347 1.00 98.38 229 CYS A CA 1
ATOM 1878 C C . CYS A 1 229 ? 6.703 -17.131 -14.458 1.00 98.38 229 CYS A C 1
ATOM 1880 O O . CYS A 1 229 ? 5.518 -17.313 -14.191 1.00 98.38 229 CYS A O 1
ATOM 1882 N N . GLN A 1 230 ? 7.188 -17.258 -15.702 1.00 97.75 230 GLN A N 1
ATOM 1883 C CA . GLN A 1 230 ? 6.418 -17.721 -16.869 1.00 97.75 230 GLN A CA 1
ATOM 1884 C C . GLN A 1 230 ? 5.155 -16.888 -17.170 1.00 97.75 230 GLN A C 1
ATOM 1886 O O . GLN A 1 230 ? 4.227 -17.361 -17.817 1.00 97.75 230 GLN A O 1
ATOM 1891 N N . GLY A 1 231 ? 5.073 -15.656 -16.657 1.00 97.69 231 GLY A N 1
ATOM 1892 C CA . GLY A 1 231 ? 3.852 -14.843 -16.702 1.00 97.69 231 GLY A CA 1
ATOM 1893 C C . GLY A 1 231 ? 2.730 -15.336 -15.775 1.00 97.69 231 GLY A C 1
ATOM 1894 O O . GLY A 1 231 ? 1.659 -14.740 -15.745 1.00 97.69 231 GLY A O 1
ATOM 1895 N N . GLN A 1 232 ? 2.979 -16.386 -14.988 1.00 97.62 232 GLN A N 1
ATOM 1896 C CA . GLN A 1 232 ? 2.028 -17.044 -14.085 1.00 97.62 232 GLN A CA 1
ATOM 1897 C C . GLN A 1 232 ? 2.285 -16.726 -12.606 1.00 97.62 232 GLN A C 1
ATOM 1899 O O . GLN A 1 232 ? 1.765 -17.368 -11.690 1.00 97.62 232 GLN A O 1
ATOM 1904 N N . GLY A 1 233 ? 3.104 -15.714 -12.348 1.00 96.88 233 GLY A N 1
ATOM 1905 C CA . GLY A 1 233 ? 3.376 -15.223 -11.012 1.00 96.88 233 GLY A CA 1
ATOM 1906 C C . GLY A 1 233 ? 3.965 -13.829 -11.035 1.00 96.88 233 GLY A C 1
ATOM 1907 O O . GLY A 1 233 ? 4.392 -13.318 -12.069 1.00 96.88 233 GLY A O 1
ATOM 1908 N N . ARG A 1 234 ? 4.017 -13.216 -9.858 1.00 97.00 234 ARG A N 1
ATOM 1909 C CA . ARG A 1 234 ? 4.688 -11.933 -9.644 1.00 97.00 234 ARG A CA 1
ATOM 1910 C C . ARG A 1 234 ? 6.048 -12.150 -9.001 1.00 97.00 234 ARG A C 1
ATOM 1912 O O . ARG A 1 234 ? 6.221 -13.064 -8.192 1.00 97.00 234 ARG A O 1
ATOM 1919 N N . CYS A 1 235 ? 6.983 -11.261 -9.295 1.00 98.19 235 CYS A N 1
ATOM 1920 C CA . CYS A 1 235 ? 8.247 -11.230 -8.583 1.00 98.19 235 CYS A CA 1
ATOM 1921 C C . CYS A 1 235 ? 8.088 -10.574 -7.211 1.00 98.19 235 CYS A C 1
ATOM 1923 O O . CYS A 1 235 ? 7.435 -9.542 -7.075 1.00 98.19 235 CYS A O 1
ATOM 1925 N N . LEU A 1 236 ? 8.731 -11.153 -6.202 1.00 96.94 236 LEU A N 1
ATOM 1926 C CA . LEU A 1 236 ? 8.956 -10.515 -4.909 1.00 96.94 236 LEU A CA 1
ATOM 1927 C C . LEU A 1 236 ? 10.405 -10.700 -4.476 1.00 96.94 236 LEU A C 1
ATOM 1929 O O . LEU A 1 236 ? 11.038 -11.725 -4.744 1.00 96.94 236 LEU A O 1
ATOM 1933 N N . ARG A 1 237 ? 10.929 -9.689 -3.796 1.00 97.94 237 ARG A N 1
ATOM 1934 C CA . ARG A 1 237 ? 12.303 -9.620 -3.316 1.00 97.94 237 ARG A CA 1
ATOM 1935 C C . ARG A 1 237 ? 12.589 -10.778 -2.358 1.00 97.94 237 ARG A C 1
ATOM 1937 O O . ARG A 1 237 ? 11.802 -11.053 -1.450 1.00 97.94 237 ARG A O 1
ATOM 1944 N N . LYS A 1 238 ? 13.727 -11.455 -2.544 1.00 97.69 238 LYS A N 1
ATOM 1945 C CA . LYS A 1 238 ? 14.150 -12.576 -1.686 1.00 97.69 238 LYS A CA 1
ATOM 1946 C C . LYS A 1 238 ? 14.450 -12.106 -0.265 1.00 97.69 238 LYS A C 1
ATOM 1948 O O . LYS A 1 238 ? 13.893 -12.643 0.686 1.00 97.69 238 LYS A O 1
ATOM 1953 N N . ASN A 1 239 ? 15.293 -11.079 -0.136 1.00 97.31 239 ASN A N 1
ATOM 1954 C CA . ASN A 1 239 ? 15.575 -10.429 1.139 1.00 97.31 239 ASN A CA 1
ATOM 1955 C C . ASN A 1 239 ? 14.677 -9.196 1.307 1.00 97.31 239 ASN A C 1
ATOM 1957 O O . ASN A 1 239 ? 14.936 -8.142 0.726 1.00 97.31 239 ASN A O 1
ATOM 1961 N N . SER A 1 240 ? 13.638 -9.302 2.133 1.00 93.06 240 SER A N 1
ATOM 1962 C CA . SER A 1 240 ? 12.677 -8.218 2.355 1.00 93.06 240 SER A CA 1
ATOM 1963 C C . SER A 1 240 ? 13.284 -6.942 2.951 1.00 93.06 240 SER A C 1
ATOM 1965 O O . SER A 1 240 ? 12.621 -5.912 2.890 1.00 93.06 240 SER A O 1
ATOM 1967 N N . THR A 1 241 ? 14.511 -6.958 3.484 1.00 93.69 241 THR A N 1
ATOM 1968 C CA . THR A 1 241 ? 15.186 -5.763 4.027 1.00 93.69 241 THR A CA 1
ATOM 1969 C C . THR A 1 241 ? 16.208 -5.136 3.071 1.00 93.69 241 THR A C 1
ATOM 1971 O O . THR A 1 241 ? 16.644 -4.006 3.304 1.00 93.69 241 THR A O 1
ATOM 1974 N N . ALA A 1 242 ? 16.561 -5.812 1.974 1.00 96.12 242 ALA A N 1
ATOM 1975 C CA . ALA A 1 242 ? 17.509 -5.288 0.992 1.00 96.12 242 ALA A CA 1
ATOM 1976 C C . ALA A 1 242 ? 16.929 -4.096 0.208 1.00 96.12 242 ALA A C 1
ATOM 1978 O O . ALA A 1 242 ? 15.729 -4.028 -0.048 1.00 96.12 242 ALA A O 1
ATOM 1979 N N . ASN A 1 243 ? 17.785 -3.166 -0.221 1.00 95.31 243 ASN A N 1
ATOM 1980 C CA . ASN A 1 243 ? 17.398 -2.005 -1.034 1.00 95.31 243 ASN A CA 1
ATOM 1981 C C . ASN A 1 243 ? 17.537 -2.304 -2.533 1.00 95.31 243 ASN A C 1
ATOM 1983 O O . ASN A 1 243 ? 18.263 -1.621 -3.247 1.00 95.31 243 ASN A O 1
ATOM 1987 N N . VAL A 1 244 ? 16.860 -3.356 -2.987 1.00 97.06 244 VAL A N 1
ATOM 1988 C CA . VAL A 1 244 ? 16.780 -3.738 -4.403 1.00 97.06 244 VAL A CA 1
ATOM 1989 C C . VAL A 1 244 ? 15.333 -3.633 -4.874 1.00 97.06 244 VAL A C 1
ATOM 1991 O O . VAL A 1 244 ? 14.408 -3.957 -4.121 1.00 97.06 244 VAL A O 1
ATOM 1994 N N . PHE A 1 245 ? 15.147 -3.148 -6.101 1.00 98.12 245 PHE A N 1
ATOM 1995 C CA . PHE A 1 245 ? 13.852 -2.758 -6.655 1.00 98.12 245 PHE A CA 1
ATOM 1996 C C . PHE A 1 245 ? 13.671 -3.311 -8.070 1.00 98.12 245 PHE A C 1
ATOM 1998 O O . PHE A 1 245 ? 14.639 -3.685 -8.729 1.00 98.12 245 PHE A O 1
ATOM 2005 N N . LEU A 1 246 ? 12.418 -3.371 -8.519 1.00 98.38 246 LEU A N 1
ATOM 2006 C CA . LEU A 1 246 ? 12.070 -3.707 -9.898 1.00 98.38 246 LEU A CA 1
ATOM 2007 C C . LEU A 1 246 ? 12.092 -2.423 -10.728 1.00 98.38 246 LEU A C 1
ATOM 2009 O O . LEU A 1 246 ? 11.071 -1.751 -10.845 1.00 98.38 246 LEU A O 1
ATOM 2013 N N . HIS A 1 247 ? 13.260 -2.076 -11.266 1.00 98.31 247 HIS A N 1
ATOM 2014 C CA . HIS A 1 247 ? 13.442 -0.932 -12.161 1.00 98.31 247 HIS A CA 1
ATOM 2015 C C . HIS A 1 247 ? 14.044 -1.370 -13.489 1.00 98.31 247 HIS A C 1
ATOM 2017 O O . HIS A 1 247 ? 14.814 -2.326 -13.545 1.00 98.31 247 HIS A O 1
ATOM 2023 N N . LEU A 1 248 ? 13.691 -0.658 -14.556 1.00 98.31 248 LEU A N 1
ATOM 2024 C CA . LEU A 1 248 ? 14.329 -0.819 -15.856 1.00 98.31 248 LEU A CA 1
ATOM 2025 C C . LEU A 1 248 ? 15.758 -0.275 -15.805 1.00 98.31 248 LEU A C 1
ATOM 2027 O O . LEU A 1 248 ? 15.991 0.819 -15.285 1.00 98.31 248 LEU A O 1
ATOM 2031 N N . ASN A 1 249 ? 16.694 -1.020 -16.387 1.00 97.56 249 ASN A N 1
ATOM 2032 C CA . ASN A 1 249 ? 18.072 -0.581 -16.535 1.00 97.56 249 ASN A CA 1
ATOM 2033 C C . ASN A 1 249 ? 18.166 0.472 -17.660 1.00 97.56 249 ASN A C 1
ATOM 2035 O O . ASN A 1 249 ? 17.826 0.161 -18.803 1.00 97.56 249 ASN A O 1
ATOM 2039 N N . PRO A 1 250 ? 18.638 1.702 -17.382 1.00 97.00 250 PRO A N 1
ATOM 2040 C CA . PRO A 1 250 ? 18.722 2.760 -18.392 1.00 97.00 250 PRO A CA 1
ATOM 2041 C C . PRO A 1 250 ? 19.721 2.464 -19.524 1.00 97.00 250 PRO A C 1
ATOM 2043 O O . PRO A 1 250 ? 19.662 3.112 -20.564 1.00 97.00 250 PRO A O 1
ATOM 2046 N N . ALA A 1 251 ? 20.625 1.491 -19.355 1.00 97.12 251 ALA A N 1
ATOM 2047 C CA . ALA A 1 251 ? 21.518 1.048 -20.427 1.00 97.12 251 ALA A CA 1
ATOM 2048 C C . ALA A 1 251 ? 20.808 0.185 -21.488 1.00 97.12 251 ALA A C 1
ATOM 2050 O O . ALA A 1 251 ? 21.280 0.100 -22.619 1.00 97.12 251 ALA A O 1
ATOM 2051 N N . THR A 1 252 ? 19.691 -0.463 -21.137 1.00 97.25 252 THR A N 1
ATOM 2052 C CA . THR A 1 252 ? 18.982 -1.416 -22.013 1.00 97.25 252 THR A CA 1
ATOM 2053 C C . THR A 1 252 ? 17.551 -0.995 -22.334 1.00 97.25 252 THR A C 1
ATOM 2055 O O . THR A 1 252 ? 16.965 -1.476 -23.307 1.00 97.25 252 THR A O 1
ATOM 2058 N N . PHE A 1 253 ? 17.004 -0.050 -21.568 1.00 98.12 253 PHE A N 1
ATOM 2059 C CA . PHE A 1 253 ? 15.686 0.532 -21.775 1.00 98.12 253 PHE A CA 1
ATOM 2060 C C . PHE A 1 253 ? 15.743 2.051 -21.856 1.00 98.12 253 PHE A C 1
ATOM 2062 O O . PHE A 1 253 ? 16.438 2.715 -21.092 1.00 98.12 253 PHE A O 1
ATOM 2069 N N . GLN A 1 254 ? 14.907 2.601 -22.728 1.00 97.38 254 GLN A N 1
ATOM 2070 C CA . GLN A 1 254 ? 14.661 4.031 -22.843 1.00 97.38 254 GLN A CA 1
ATOM 2071 C C . GLN A 1 254 ? 13.169 4.300 -22.678 1.00 97.38 254 GLN A C 1
ATOM 2073 O O . GLN A 1 254 ? 12.337 3.665 -23.333 1.00 97.38 254 GLN A O 1
ATOM 2078 N N . LEU A 1 255 ? 12.831 5.256 -21.814 1.00 96.12 255 LEU A N 1
ATOM 2079 C CA . LEU A 1 255 ? 11.472 5.774 -21.732 1.00 96.12 255 LEU A CA 1
ATOM 2080 C C . LEU A 1 255 ? 11.261 6.768 -22.869 1.00 96.12 255 LEU A C 1
ATOM 2082 O O . LEU A 1 255 ? 12.004 7.735 -23.002 1.00 96.12 255 LEU A O 1
ATOM 2086 N N . GLN A 1 256 ? 10.257 6.496 -23.685 1.00 94.62 256 GLN A N 1
ATOM 2087 C CA . GLN A 1 256 ? 9.807 7.361 -24.758 1.00 94.62 256 GLN A CA 1
ATOM 2088 C C . GLN A 1 256 ? 8.652 8.216 -24.253 1.00 94.62 256 GLN A C 1
ATOM 2090 O O . GLN A 1 256 ? 7.871 7.773 -23.404 1.00 94.62 256 GLN A O 1
ATOM 2095 N N . HIS A 1 257 ? 8.549 9.422 -24.793 1.00 92.62 257 HIS A N 1
ATOM 2096 C CA . HIS A 1 257 ? 7.419 10.305 -24.578 1.00 92.62 257 HIS A CA 1
ATOM 2097 C C . HIS A 1 257 ? 6.618 10.396 -25.874 1.00 92.62 257 HIS A C 1
ATOM 2099 O O . HIS A 1 257 ? 7.162 10.204 -26.958 1.00 92.62 257 HIS A O 1
ATOM 2105 N N . ARG A 1 258 ? 5.312 10.623 -25.767 1.00 90.62 258 ARG A N 1
ATOM 2106 C CA . ARG A 1 258 ? 4.478 10.821 -26.945 1.00 90.62 258 ARG A CA 1
ATOM 2107 C C . ARG A 1 258 ? 4.761 12.185 -27.546 1.00 90.62 258 ARG A C 1
ATOM 2109 O O . ARG A 1 258 ? 4.649 13.196 -26.850 1.00 90.62 258 ARG A O 1
ATOM 2116 N N . ASP A 1 259 ? 4.987 12.161 -28.849 1.00 85.75 259 ASP A N 1
ATOM 2117 C CA . ASP A 1 259 ? 5.136 13.335 -29.695 1.00 85.75 259 ASP A CA 1
ATOM 2118 C C . ASP A 1 259 ? 3.837 13.560 -30.490 1.00 85.75 259 ASP A C 1
ATOM 2120 O O . ASP A 1 259 ? 3.009 12.648 -30.625 1.00 85.75 259 ASP A O 1
ATOM 2124 N N . GLU A 1 260 ? 3.643 14.766 -31.031 1.00 80.69 260 GLU A N 1
ATOM 2125 C CA . GLU A 1 260 ? 2.424 15.143 -31.772 1.00 80.69 260 GLU A CA 1
ATOM 2126 C C . GLU A 1 260 ? 2.155 14.243 -32.992 1.00 80.69 260 GLU A C 1
ATOM 2128 O O . GLU A 1 260 ? 1.005 14.027 -33.373 1.00 80.69 260 GLU A O 1
ATOM 2133 N N . GLU A 1 261 ? 3.203 13.637 -33.551 1.00 83.38 261 GLU A N 1
ATOM 2134 C CA . GLU A 1 261 ? 3.141 12.738 -34.707 1.00 83.38 261 GLU A CA 1
ATOM 2135 C C . GLU A 1 261 ? 2.545 11.352 -34.388 1.00 83.38 261 GLU A C 1
ATOM 2137 O O . GLU A 1 261 ? 2.194 10.600 -35.298 1.00 83.38 261 GLU A O 1
ATOM 2142 N N . GLN A 1 262 ? 2.413 10.979 -33.105 1.00 81.88 262 GLN A N 1
ATOM 2143 C CA . GLN A 1 262 ? 1.918 9.659 -32.684 1.00 81.88 262 GLN A CA 1
ATOM 2144 C C . GLN A 1 262 ? 0.785 9.753 -31.645 1.00 81.88 262 GLN A C 1
ATOM 2146 O O . GLN A 1 262 ? 0.902 9.200 -30.545 1.00 81.88 262 GLN A O 1
ATOM 2151 N N . PRO A 1 263 ? -0.367 10.367 -31.981 1.00 83.62 263 PRO A N 1
ATOM 2152 C CA . PRO A 1 263 ? -1.442 10.632 -31.019 1.00 83.62 263 PRO A CA 1
ATOM 2153 C C . PRO A 1 263 ? -2.049 9.357 -30.410 1.00 83.62 263 PRO A C 1
ATOM 2155 O O . PRO A 1 263 ? -2.571 9.389 -29.298 1.00 83.62 263 PRO A O 1
ATOM 2158 N N . GLN A 1 264 ? -1.939 8.222 -31.109 1.00 86.19 264 GLN A N 1
ATOM 2159 C CA . GLN A 1 264 ? -2.471 6.924 -30.677 1.00 86.19 264 GLN A CA 1
ATOM 2160 C C . GLN A 1 264 ? -1.595 6.210 -29.632 1.00 86.19 264 GLN A C 1
ATOM 2162 O O . GLN A 1 264 ? -2.023 5.217 -29.043 1.00 86.19 264 GLN A O 1
ATOM 2167 N N . ARG A 1 265 ? -0.353 6.662 -29.404 1.00 87.12 265 ARG A N 1
ATOM 2168 C CA . ARG A 1 265 ? 0.528 6.069 -28.385 1.00 87.12 265 ARG A CA 1
ATOM 2169 C C . ARG A 1 265 ? 0.101 6.494 -26.971 1.00 87.12 265 ARG A C 1
ATOM 2171 O O . ARG A 1 265 ? -0.500 7.559 -26.794 1.00 87.12 265 ARG A O 1
ATOM 2178 N N . PRO A 1 266 ? 0.424 5.696 -25.937 1.00 91.25 266 PRO A N 1
ATOM 2179 C CA . PRO A 1 266 ? 0.374 6.184 -24.561 1.00 91.25 266 PRO A CA 1
ATOM 2180 C C . PRO A 1 266 ? 1.355 7.351 -24.381 1.00 91.25 266 PRO A C 1
ATOM 2182 O O . PRO A 1 266 ? 2.345 7.440 -25.102 1.00 91.25 266 PRO A O 1
ATOM 2185 N N . LEU A 1 267 ? 1.098 8.226 -23.405 1.00 93.25 267 LEU A N 1
ATOM 2186 C CA . LEU A 1 267 ? 1.933 9.407 -23.157 1.00 93.25 267 LEU A CA 1
ATOM 2187 C C . LEU A 1 267 ? 3.401 9.053 -22.872 1.00 93.25 267 LEU A C 1
ATOM 2189 O O . LEU A 1 267 ? 4.297 9.758 -23.315 1.00 93.25 267 LEU A O 1
ATOM 2193 N N . ILE A 1 268 ? 3.639 7.963 -22.140 1.00 95.75 268 ILE A N 1
ATOM 2194 C CA . ILE A 1 268 ? 4.973 7.461 -21.805 1.00 95.75 268 ILE A CA 1
ATOM 2195 C C . ILE A 1 268 ? 4.964 5.944 -21.980 1.00 95.75 268 ILE A C 1
ATOM 2197 O O . ILE A 1 268 ? 4.028 5.275 -21.538 1.00 95.75 268 ILE A O 1
ATOM 2201 N N . TRP A 1 269 ? 6.003 5.382 -22.597 1.00 95.81 269 TRP A N 1
ATOM 2202 C CA . TRP A 1 269 ? 6.213 3.931 -22.659 1.00 95.81 269 TRP A CA 1
ATOM 2203 C C . TRP A 1 269 ? 7.698 3.579 -22.643 1.00 95.81 269 TRP A C 1
ATOM 2205 O O . TRP A 1 269 ? 8.552 4.407 -22.944 1.00 95.81 269 TRP A O 1
ATOM 2215 N N . ALA A 1 270 ? 8.021 2.336 -22.297 1.00 97.25 270 ALA A N 1
ATOM 2216 C CA . ALA A 1 270 ? 9.388 1.833 -22.339 1.00 97.25 270 ALA A CA 1
ATOM 2217 C C . ALA A 1 270 ? 9.674 1.115 -23.666 1.00 97.25 270 ALA A C 1
ATOM 2219 O O . ALA A 1 270 ? 8.852 0.337 -24.152 1.00 97.25 270 ALA A O 1
ATOM 2220 N N . LYS A 1 271 ? 10.862 1.341 -24.231 1.00 96.69 271 LYS A N 1
ATOM 2221 C CA . LYS A 1 271 ? 11.411 0.587 -25.365 1.00 96.69 271 LYS A CA 1
ATOM 2222 C C . LYS A 1 271 ? 12.757 -0.003 -24.959 1.00 96.69 271 LYS A C 1
ATOM 2224 O O . LYS A 1 271 ? 13.606 0.714 -24.440 1.00 96.69 271 LYS A O 1
ATOM 2229 N N . GLY A 1 272 ? 12.949 -1.294 -25.195 1.00 96.81 272 GLY A N 1
ATOM 2230 C CA . GLY A 1 272 ? 14.159 -2.008 -24.799 1.00 96.81 272 GLY A CA 1
ATOM 2231 C C . GLY A 1 272 ? 13.911 -3.502 -24.651 1.00 96.81 272 GLY A C 1
ATOM 2232 O O . GLY A 1 272 ? 12.812 -3.985 -24.924 1.00 96.81 272 GLY A O 1
ATOM 2233 N N . HIS A 1 273 ? 14.939 -4.223 -24.226 1.00 97.06 273 HIS A N 1
ATOM 2234 C CA . HIS A 1 273 ? 14.863 -5.638 -23.877 1.00 97.06 273 HIS A CA 1
ATOM 2235 C C . HIS A 1 273 ? 15.818 -5.926 -22.718 1.00 97.06 273 HIS A C 1
ATOM 2237 O O . HIS A 1 273 ? 16.821 -5.236 -22.550 1.00 97.06 273 HIS A O 1
ATOM 2243 N N . LEU A 1 274 ? 15.513 -6.945 -21.912 1.00 97.94 274 LEU A N 1
ATOM 2244 C CA . LEU A 1 274 ? 16.410 -7.362 -20.837 1.00 97.94 274 LEU A CA 1
ATOM 2245 C C . LEU A 1 274 ? 17.712 -7.925 -21.422 1.00 97.94 274 LEU A C 1
ATOM 2247 O O . LEU A 1 274 ? 17.682 -8.811 -22.276 1.00 97.94 274 LEU A O 1
ATOM 2251 N N . SER A 1 275 ? 18.849 -7.450 -20.920 1.00 98.06 275 SER A N 1
ATOM 2252 C CA . SER A 1 275 ? 20.147 -8.085 -21.154 1.00 98.06 275 SER A CA 1
ATOM 2253 C C . SER A 1 275 ? 20.342 -9.309 -20.255 1.00 98.06 275 SER A C 1
ATOM 2255 O O . SER A 1 275 ? 19.642 -9.494 -19.258 1.00 98.06 275 SER A O 1
ATOM 2257 N N . HIS A 1 276 ? 21.361 -10.121 -20.549 1.00 97.69 276 HIS A N 1
ATOM 2258 C CA . HIS A 1 276 ? 21.771 -11.225 -19.675 1.00 97.69 276 HIS A CA 1
ATOM 2259 C C . HIS A 1 276 ? 22.088 -10.755 -18.244 1.00 97.69 276 HIS A C 1
ATOM 2261 O O . HIS A 1 276 ? 21.713 -11.421 -17.280 1.00 97.69 276 HIS A O 1
ATOM 2267 N N . THR A 1 277 ? 22.715 -9.583 -18.097 1.00 97.81 277 THR A N 1
ATOM 2268 C CA . THR A 1 277 ? 23.014 -8.979 -16.791 1.00 97.81 277 THR A CA 1
ATOM 2269 C C . THR A 1 277 ? 21.740 -8.599 -16.039 1.00 97.81 277 THR A C 1
ATOM 2271 O O . THR A 1 277 ? 21.644 -8.850 -14.837 1.00 97.81 277 THR A O 1
ATOM 2274 N N . ASP A 1 278 ? 20.737 -8.059 -16.739 1.00 98.19 278 ASP A N 1
ATOM 2275 C CA . ASP A 1 278 ? 19.446 -7.719 -16.132 1.00 98.19 278 ASP A CA 1
ATOM 2276 C C . ASP A 1 278 ? 18.728 -8.985 -15.638 1.00 98.19 278 ASP A C 1
ATOM 2278 O O . ASP A 1 278 ? 18.245 -9.034 -14.507 1.00 98.19 278 ASP A O 1
ATOM 2282 N N . ILE A 1 279 ? 18.716 -10.050 -16.448 1.00 98.38 279 ILE A N 1
ATOM 2283 C CA . ILE A 1 279 ? 18.122 -11.343 -16.074 1.00 98.38 279 ILE A CA 1
ATOM 2284 C C . ILE A 1 279 ? 18.835 -11.930 -14.851 1.00 98.38 279 ILE A C 1
ATOM 2286 O O . ILE A 1 279 ? 18.174 -12.353 -13.899 1.00 98.38 279 ILE A O 1
ATOM 2290 N N . HIS A 1 280 ? 20.170 -11.911 -14.835 1.00 98.31 280 HIS A N 1
ATOM 2291 C CA . HIS A 1 280 ? 20.960 -12.389 -13.702 1.00 98.31 280 HIS A CA 1
ATOM 2292 C C . HIS A 1 280 ? 20.672 -11.587 -12.421 1.00 98.31 280 HIS A C 1
ATOM 2294 O O . HIS A 1 280 ? 20.516 -12.169 -11.343 1.00 98.31 280 HIS A O 1
ATOM 2300 N N . PHE A 1 281 ? 20.540 -10.260 -12.519 1.00 98.44 281 PHE A N 1
ATOM 2301 C CA . PHE A 1 281 ? 20.133 -9.413 -11.394 1.00 98.44 281 PHE A CA 1
ATOM 2302 C C . PHE A 1 281 ? 18.765 -9.839 -10.843 1.00 98.44 281 PHE A C 1
ATOM 2304 O O . PHE A 1 281 ? 18.616 -10.050 -9.634 1.00 98.44 281 PHE A O 1
ATOM 2311 N N . LEU A 1 282 ? 17.777 -10.040 -11.722 1.00 98.44 282 LEU A N 1
ATOM 2312 C CA . LEU A 1 282 ? 16.446 -10.493 -11.320 1.00 98.44 282 LEU A CA 1
ATOM 2313 C C . LEU A 1 282 ? 16.510 -11.865 -10.628 1.00 98.44 282 LEU A C 1
ATOM 2315 O O . LEU A 1 282 ? 15.978 -12.016 -9.528 1.00 98.44 282 LEU A O 1
ATOM 2319 N N . GLN A 1 283 ? 17.208 -12.842 -11.216 1.00 98.19 283 GLN A N 1
ATOM 2320 C CA . GLN A 1 283 ? 17.386 -14.184 -10.641 1.00 98.19 283 GLN A CA 1
ATOM 2321 C C . GLN A 1 283 ? 18.088 -14.151 -9.281 1.00 98.19 283 GLN A C 1
ATOM 2323 O O . GLN A 1 283 ? 17.763 -14.943 -8.394 1.00 98.19 283 GLN A O 1
ATOM 2328 N N . THR A 1 284 ? 19.035 -13.232 -9.094 1.00 98.38 284 THR A N 1
ATOM 2329 C CA . THR A 1 284 ? 19.781 -13.077 -7.842 1.00 98.38 284 THR A CA 1
ATOM 2330 C C . THR A 1 284 ? 18.870 -12.559 -6.732 1.00 98.38 284 THR A C 1
ATOM 2332 O O . THR A 1 284 ? 18.822 -13.144 -5.645 1.00 98.38 284 THR A O 1
ATOM 2335 N N . HIS A 1 285 ? 18.095 -11.509 -7.008 1.00 98.56 285 HIS A N 1
ATOM 2336 C CA . HIS A 1 285 ? 17.418 -10.720 -5.977 1.00 98.56 285 HIS A CA 1
ATOM 2337 C C . HIS A 1 285 ? 15.925 -11.009 -5.799 1.00 98.56 285 HIS A C 1
ATOM 2339 O O . HIS A 1 285 ? 15.371 -10.689 -4.740 1.00 98.56 285 HIS A O 1
ATOM 2345 N N . PHE A 1 286 ? 15.275 -11.638 -6.776 1.00 98.62 286 PHE A N 1
ATOM 2346 C CA . PHE A 1 286 ? 13.834 -11.886 -6.780 1.00 98.62 286 PHE A CA 1
ATOM 2347 C C . PHE A 1 286 ? 13.509 -13.375 -6.896 1.00 98.62 286 PHE A C 1
ATOM 2349 O O . PHE A 1 286 ? 14.289 -14.186 -7.389 1.00 98.62 286 PHE A O 1
ATOM 2356 N N . ARG A 1 287 ? 12.340 -13.743 -6.381 1.00 97.94 287 ARG A N 1
ATOM 2357 C CA . ARG A 1 287 ? 11.724 -15.065 -6.532 1.00 97.94 287 ARG A CA 1
ATOM 2358 C C . ARG A 1 287 ? 10.292 -14.896 -7.016 1.00 97.94 287 ARG A C 1
ATOM 2360 O O . ARG A 1 287 ? 9.779 -13.777 -7.016 1.00 97.94 287 ARG A O 1
ATOM 2367 N N . CYS A 1 288 ? 9.642 -15.995 -7.366 1.00 97.94 288 CYS A N 1
ATOM 2368 C CA . CYS A 1 288 ? 8.249 -15.971 -7.780 1.00 97.94 288 CYS A CA 1
ATOM 2369 C C . CYS A 1 288 ? 7.286 -16.165 -6.609 1.00 97.94 288 CYS A C 1
ATOM 2371 O O . CYS A 1 288 ? 7.529 -16.942 -5.686 1.00 97.94 288 CYS A O 1
ATOM 2373 N N . HIS A 1 289 ? 6.167 -15.452 -6.678 1.00 95.50 289 HIS A N 1
ATOM 2374 C CA . HIS A 1 289 ? 4.934 -15.771 -5.978 1.00 95.50 289 HIS A CA 1
ATOM 2375 C C . HIS A 1 289 ? 3.862 -16.038 -7.033 1.00 95.50 289 HIS A C 1
ATOM 2377 O O . HIS A 1 289 ? 3.454 -15.123 -7.754 1.00 95.50 289 HIS A O 1
ATOM 2383 N N . CYS A 1 290 ? 3.465 -17.300 -7.150 1.00 95.50 290 CYS A N 1
ATOM 2384 C CA . CYS A 1 290 ? 2.580 -17.758 -8.211 1.00 95.50 290 CYS A CA 1
ATOM 2385 C C . CYS A 1 290 ? 1.151 -17.274 -8.015 1.00 95.50 290 CYS A C 1
ATOM 2387 O O . CYS A 1 290 ? 0.681 -17.103 -6.888 1.00 95.50 290 CYS A O 1
ATOM 2389 N N . TYR A 1 291 ? 0.475 -17.017 -9.129 1.00 94.12 291 TYR A N 1
ATOM 2390 C CA . TYR A 1 291 ? -0.951 -16.746 -9.119 1.00 94.12 291 TYR A CA 1
ATOM 2391 C C . TYR A 1 291 ? -1.730 -18.018 -8.777 1.00 94.12 291 TYR A C 1
ATOM 2393 O O . TYR A 1 291 ? -1.223 -19.134 -8.899 1.00 94.12 291 TYR A O 1
ATOM 2401 N N . GLN A 1 292 ? -2.973 -17.840 -8.330 1.00 90.56 292 GLN A N 1
ATOM 2402 C CA . GLN A 1 292 ? -3.856 -18.956 -8.010 1.00 90.56 292 GLN A CA 1
ATOM 2403 C C . GLN A 1 292 ? -3.971 -19.904 -9.213 1.00 90.56 292 GLN A C 1
ATOM 2405 O O . GLN A 1 292 ? -4.192 -19.458 -10.338 1.00 90.56 292 GLN A O 1
ATOM 2410 N N . GLY A 1 293 ? -3.804 -21.204 -8.964 1.00 91.56 293 GLY A N 1
ATOM 2411 C CA . GLY A 1 293 ? -3.778 -22.229 -10.010 1.00 91.56 293 GLY A CA 1
ATOM 2412 C C . GLY A 1 293 ? -2.384 -22.561 -10.550 1.00 91.56 293 GLY A C 1
ATOM 2413 O O . GLY A 1 293 ? -2.282 -23.442 -11.396 1.00 91.56 293 GLY A O 1
ATOM 2414 N N . TRP A 1 294 ? -1.318 -21.929 -10.048 1.00 94.81 294 TRP A N 1
ATOM 2415 C CA . TRP A 1 294 ? 0.064 -22.200 -10.456 1.00 94.81 294 TRP A CA 1
ATOM 2416 C C . TRP A 1 294 ? 0.984 -22.460 -9.265 1.00 94.81 294 TRP A C 1
ATOM 2418 O O . TRP A 1 294 ? 0.816 -21.893 -8.187 1.00 94.81 294 TRP A O 1
ATOM 2428 N N . GLN A 1 295 ? 1.991 -23.302 -9.477 1.00 94.38 295 GLN A N 1
ATOM 2429 C CA . GLN A 1 295 ? 2.966 -23.704 -8.469 1.00 94.38 295 GLN A CA 1
ATOM 2430 C C . GLN A 1 295 ? 4.359 -23.954 -9.070 1.00 94.38 295 GLN A C 1
ATOM 2432 O O . GLN A 1 295 ? 4.565 -23.934 -10.287 1.00 94.38 295 GLN A O 1
ATOM 2437 N N . GLY A 1 296 ? 5.325 -24.213 -8.187 1.00 94.31 296 GLY A N 1
ATOM 2438 C CA . GLY A 1 296 ? 6.735 -24.392 -8.527 1.00 94.31 296 GLY A CA 1
ATOM 2439 C C . GLY A 1 296 ? 7.546 -23.104 -8.378 1.00 94.31 296 GLY A C 1
ATOM 2440 O O . GLY A 1 296 ? 7.002 -22.005 -8.280 1.00 94.31 296 GLY A O 1
ATOM 2441 N N . ASN A 1 297 ? 8.874 -23.238 -8.361 1.00 94.81 297 ASN A N 1
ATOM 2442 C CA . ASN A 1 297 ? 9.790 -22.114 -8.116 1.00 94.81 297 ASN A CA 1
ATOM 2443 C C . ASN A 1 297 ? 9.685 -20.988 -9.163 1.00 94.81 297 ASN A C 1
ATOM 2445 O O . ASN A 1 297 ? 9.988 -19.839 -8.842 1.00 94.81 297 ASN A O 1
ATOM 2449 N N . SER A 1 298 ? 9.234 -21.318 -10.376 1.00 96.69 298 SER A N 1
ATOM 2450 C CA . SER A 1 298 ? 9.038 -20.403 -11.505 1.00 96.69 298 SER A CA 1
ATOM 2451 C C . SER A 1 298 ? 7.588 -20.381 -11.997 1.00 96.69 298 SER A C 1
ATOM 2453 O O . SER A 1 298 ? 7.332 -19.914 -13.101 1.00 96.69 298 SER A O 1
ATOM 2455 N N . CYS A 1 299 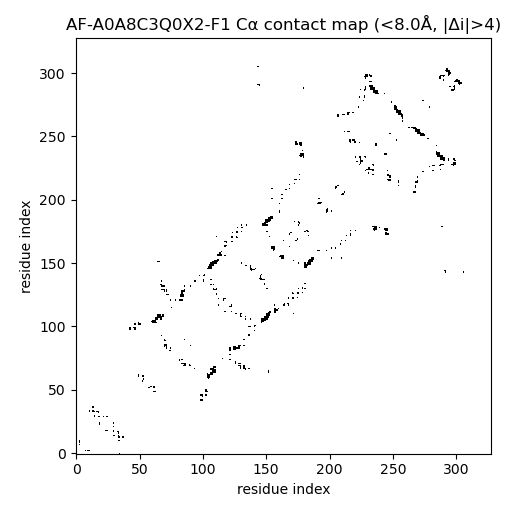? 6.635 -20.884 -11.202 1.00 97.00 299 CYS A N 1
ATOM 2456 C CA . CYS A 1 299 ? 5.209 -20.939 -11.555 1.00 97.00 299 CYS A CA 1
ATOM 2457 C C . CYS A 1 299 ? 4.911 -21.705 -12.850 1.00 97.00 299 CYS A C 1
ATOM 2459 O O . CYS A 1 299 ? 3.989 -21.378 -13.587 1.00 97.00 299 CYS A O 1
ATOM 2461 N N . GLN A 1 300 ? 5.718 -22.722 -13.136 1.00 95.81 300 GLN A N 1
ATOM 2462 C CA . GLN A 1 300 ? 5.693 -23.460 -14.392 1.00 95.81 300 GLN A CA 1
ATOM 2463 C C . GLN A 1 300 ? 4.716 -24.645 -14.396 1.00 95.81 300 GLN A C 1
ATOM 2465 O O . GLN A 1 300 ? 4.508 -25.261 -15.437 1.00 95.81 300 GLN A O 1
ATOM 2470 N N . GLN A 1 301 ? 4.140 -24.996 -13.244 1.00 94.75 301 GLN A N 1
ATOM 2471 C CA . GLN A 1 301 ? 3.226 -26.130 -13.106 1.00 94.75 301 GLN A CA 1
ATOM 2472 C C . GLN A 1 301 ? 1.828 -25.644 -12.717 1.00 94.75 301 GLN A C 1
ATOM 2474 O O . GLN A 1 301 ? 1.725 -24.804 -11.820 1.00 94.75 301 GLN A O 1
ATOM 2479 N N . PRO A 1 302 ? 0.753 -26.194 -13.303 1.00 92.25 302 PRO A N 1
ATOM 2480 C CA . PRO A 1 302 ? -0.587 -26.027 -12.761 1.00 92.25 302 PRO A CA 1
ATOM 2481 C C . PRO A 1 302 ? -0.661 -26.606 -11.343 1.00 92.25 302 PRO A C 1
ATOM 2483 O O . PRO A 1 302 ? -0.175 -27.710 -11.089 1.00 92.25 302 PRO A O 1
ATOM 2486 N N . ALA A 1 303 ? -1.259 -25.869 -10.412 1.00 85.75 303 ALA A N 1
ATOM 2487 C CA . ALA A 1 303 ? -1.610 -26.405 -9.104 1.00 85.75 303 ALA A CA 1
ATOM 2488 C C . ALA A 1 303 ? -2.781 -27.388 -9.272 1.00 85.75 303 ALA A C 1
ATOM 2490 O O . ALA A 1 303 ? -3.716 -27.119 -10.030 1.00 85.75 303 ALA A O 1
ATOM 2491 N N . GLY A 1 304 ? -2.723 -28.538 -8.594 1.00 73.25 304 GLY A N 1
ATOM 2492 C CA . GLY A 1 304 ? -3.803 -29.529 -8.633 1.00 73.25 304 GLY A CA 1
ATOM 2493 C C . GLY A 1 304 ? -5.141 -28.945 -8.147 1.00 73.25 304 GLY A C 1
ATOM 2494 O O . GLY A 1 304 ? -5.153 -27.910 -7.476 1.00 73.25 304 GLY A O 1
ATOM 2495 N N . PRO A 1 305 ? -6.285 -29.580 -8.463 1.00 59.78 305 PRO A N 1
ATOM 2496 C CA . PRO A 1 305 ? -7.586 -29.111 -8.002 1.00 59.78 305 PRO A CA 1
ATOM 2497 C C . PRO A 1 305 ? -7.655 -29.176 -6.469 1.00 59.78 305 PRO A C 1
ATOM 2499 O O . PRO A 1 305 ? -7.874 -30.234 -5.884 1.00 59.78 305 PRO A O 1
ATOM 2502 N N . HIS A 1 306 ? -7.467 -28.038 -5.803 1.00 56.97 306 HIS A N 1
ATOM 2503 C CA . HIS A 1 306 ? -7.770 -27.910 -4.383 1.00 56.97 306 HIS A CA 1
ATOM 2504 C C . HIS A 1 306 ? -9.294 -27.863 -4.216 1.00 56.97 306 HIS A C 1
ATOM 2506 O O . HIS A 1 306 ? -9.963 -26.939 -4.685 1.00 56.97 306 HIS A O 1
ATOM 2512 N N . GLY A 1 307 ? -9.847 -28.902 -3.583 1.00 41.62 307 GLY A N 1
ATOM 2513 C CA . GLY A 1 307 ? -11.269 -29.038 -3.273 1.00 41.62 307 GLY A CA 1
ATOM 2514 C C . GLY A 1 307 ? -11.730 -27.989 -2.265 1.00 41.62 307 GLY A C 1
ATOM 2515 O O . GLY A 1 307 ? -11.736 -28.242 -1.068 1.00 41.62 307 GLY A O 1
ATOM 2516 N N . GLY A 1 308 ? -12.090 -26.803 -2.751 1.00 41.31 308 GLY A N 1
ATOM 2517 C CA . GLY A 1 308 ? -12.553 -25.713 -1.890 1.00 41.31 308 GLY A CA 1
ATOM 2518 C C . GLY A 1 308 ? -12.988 -24.433 -2.601 1.00 41.31 308 GLY A C 1
ATOM 2519 O O . GLY A 1 308 ? -13.292 -23.450 -1.933 1.00 41.31 308 GLY A O 1
ATOM 2520 N N . ALA A 1 309 ? -13.055 -24.406 -3.934 1.00 34.62 309 ALA A N 1
ATOM 2521 C CA . ALA A 1 309 ? -13.825 -23.362 -4.600 1.00 34.62 309 ALA A CA 1
ATOM 2522 C C . ALA A 1 309 ? -15.318 -23.686 -4.409 1.00 34.62 309 ALA A C 1
ATOM 2524 O O . ALA A 1 309 ? -15.718 -24.808 -4.739 1.00 34.62 309 ALA A O 1
ATOM 2525 N N . PRO A 1 310 ? -16.167 -22.757 -3.925 1.00 38.62 310 PRO A N 1
ATOM 2526 C CA . PRO A 1 310 ? -17.594 -22.908 -4.129 1.00 38.62 310 PRO A CA 1
ATOM 2527 C C . PRO A 1 310 ? -17.781 -22.929 -5.640 1.00 38.62 310 PRO A C 1
ATOM 2529 O O . PRO A 1 310 ? -17.528 -21.932 -6.323 1.00 38.62 310 PRO A O 1
ATOM 2532 N N . GLY A 1 311 ? -18.121 -24.108 -6.161 1.00 34.06 311 GLY A N 1
ATOM 2533 C CA . GLY A 1 311 ? -18.455 -24.273 -7.559 1.00 34.06 311 GLY A CA 1
ATOM 2534 C C . GLY A 1 311 ? -19.452 -23.190 -7.943 1.00 34.06 311 GLY A C 1
ATOM 2535 O O . GLY A 1 311 ? -20.367 -22.872 -7.179 1.00 34.06 311 GLY A O 1
ATOM 2536 N N . LEU A 1 312 ? -19.245 -22.607 -9.123 1.00 40.06 312 LEU A N 1
ATOM 2537 C CA . LEU A 1 312 ? -20.306 -21.921 -9.842 1.00 40.06 312 LEU A CA 1
ATOM 2538 C C . LEU A 1 312 ? -21.559 -22.784 -9.692 1.00 40.06 312 LEU A C 1
ATOM 2540 O O . LEU A 1 312 ? -21.544 -23.939 -10.118 1.00 40.06 312 LEU A O 1
ATOM 2544 N N . LEU A 1 313 ? -22.589 -22.260 -9.024 1.00 38.16 313 LEU A N 1
ATOM 2545 C CA . LEU A 1 313 ? -23.902 -22.884 -9.004 1.00 38.16 313 LEU A CA 1
ATOM 2546 C C . LEU A 1 313 ? -24.287 -23.102 -10.466 1.00 38.16 313 LEU A C 1
ATOM 2548 O O . LEU A 1 313 ? -24.619 -22.155 -11.181 1.00 38.16 313 LEU A O 1
ATOM 2552 N N . ALA A 1 314 ? -24.161 -24.346 -10.919 1.00 30.67 314 ALA A N 1
ATOM 2553 C CA . ALA A 1 314 ? -24.768 -24.786 -12.152 1.00 30.67 314 ALA A CA 1
ATOM 2554 C C . ALA A 1 314 ? -26.268 -24.495 -12.012 1.00 30.67 314 ALA A C 1
ATOM 2556 O O . ALA A 1 314 ? -26.844 -24.805 -10.962 1.00 30.67 314 ALA A O 1
ATOM 2557 N N . PRO A 1 315 ? -26.919 -23.885 -13.012 1.00 37.06 315 PRO A N 1
ATOM 2558 C CA . PRO A 1 315 ? -28.358 -23.759 -12.971 1.00 37.06 315 PRO A CA 1
ATOM 2559 C C . PRO A 1 315 ? -28.905 -25.179 -13.116 1.00 37.06 315 PRO A C 1
ATOM 2561 O O . PRO A 1 315 ? -28.869 -25.761 -14.199 1.00 37.06 315 PRO A O 1
ATOM 2564 N N . MET A 1 316 ? -29.382 -25.767 -12.018 1.00 35.81 316 MET A N 1
ATOM 2565 C CA . MET A 1 316 ? -30.321 -26.874 -12.126 1.00 35.81 316 MET A CA 1
ATOM 2566 C C . MET A 1 316 ? -31.563 -26.303 -12.805 1.00 35.81 316 MET A C 1
ATOM 2568 O O . MET A 1 316 ? -32.363 -25.599 -12.191 1.00 35.81 316 MET A O 1
ATOM 2572 N N . GLY A 1 317 ? -31.666 -26.550 -14.108 1.00 34.28 317 GLY A N 1
ATOM 2573 C CA . GLY A 1 317 ? -32.878 -26.331 -14.869 1.00 34.28 317 GLY A CA 1
ATOM 2574 C C . GLY A 1 317 ? -33.971 -27.230 -14.311 1.00 34.28 317 GLY A C 1
ATOM 2575 O O . GLY A 1 317 ? -34.041 -28.408 -14.641 1.00 34.28 317 GLY A O 1
ATOM 2576 N N . LEU A 1 318 ? -34.827 -26.665 -13.467 1.00 37.03 318 LEU A N 1
ATOM 2577 C CA . LEU A 1 318 ? -36.171 -27.173 -13.241 1.00 37.03 318 LEU A CA 1
ATOM 2578 C C . LEU A 1 318 ? -37.078 -26.486 -14.258 1.00 37.03 318 LEU A C 1
ATOM 2580 O O . LEU A 1 318 ? -37.632 -25.416 -14.020 1.00 37.03 318 LEU A O 1
ATOM 2584 N N . GLY A 1 319 ? -37.178 -27.104 -15.432 1.00 36.50 319 GLY A N 1
ATOM 2585 C CA . GLY A 1 319 ? -38.277 -26.855 -16.346 1.00 36.50 319 GLY A CA 1
ATOM 2586 C C . GLY A 1 319 ? -39.541 -27.489 -15.778 1.00 36.50 319 GLY A C 1
ATOM 2587 O O . GLY A 1 319 ? -39.708 -28.699 -15.864 1.00 36.50 319 GLY A O 1
ATOM 2588 N N . VAL A 1 320 ? -40.430 -26.670 -15.220 1.00 32.56 320 VAL A N 1
ATOM 2589 C CA . VAL A 1 320 ? -41.862 -26.975 -15.135 1.00 32.56 320 VAL A CA 1
ATOM 2590 C C . VAL A 1 320 ? -42.603 -25.715 -15.572 1.00 32.56 320 VAL A C 1
ATOM 2592 O O . VAL A 1 320 ? -42.848 -24.798 -14.793 1.00 32.56 320 VAL A O 1
ATOM 2595 N N . LEU A 1 321 ? -42.895 -25.657 -16.870 1.00 32.50 321 LEU A N 1
ATOM 2596 C CA . LEU A 1 321 ? -43.833 -24.714 -17.469 1.00 32.50 321 LEU A CA 1
ATOM 2597 C C . LEU A 1 321 ? -45.251 -25.132 -17.058 1.00 32.50 321 LEU A C 1
ATOM 2599 O O . LEU A 1 321 ? -45.774 -26.122 -17.561 1.00 32.50 321 LEU A O 1
ATOM 2603 N N . LEU A 1 322 ? -45.875 -24.371 -16.159 1.00 32.31 322 LEU A N 1
ATOM 2604 C CA . LEU A 1 322 ? -47.326 -24.380 -15.977 1.00 32.31 322 LEU A CA 1
ATOM 2605 C C . LEU A 1 322 ? -47.917 -23.294 -16.878 1.00 32.31 322 LEU A C 1
ATOM 2607 O O . LEU A 1 322 ? -47.851 -22.104 -16.579 1.00 32.31 322 LEU A O 1
ATOM 2611 N N . VAL A 1 323 ? -48.457 -23.729 -18.015 1.00 32.91 323 VAL A N 1
ATOM 2612 C CA . VAL A 1 323 ? -49.268 -22.908 -18.916 1.00 32.91 323 VAL A CA 1
ATOM 2613 C C . VAL A 1 323 ? -50.656 -22.765 -18.293 1.00 32.91 323 VAL A C 1
ATOM 2615 O O . VAL A 1 323 ? -51.412 -23.731 -18.238 1.00 32.91 323 VAL A O 1
ATOM 2618 N N . PHE A 1 324 ? -51.003 -21.560 -17.839 1.00 32.28 324 PHE A N 1
ATOM 2619 C CA . PHE A 1 324 ? -52.398 -21.178 -17.630 1.00 32.28 324 PHE A CA 1
ATOM 2620 C C . PHE A 1 324 ? -52.960 -20.665 -18.959 1.00 32.28 324 PHE A C 1
ATOM 2622 O O . PHE A 1 324 ? -52.627 -19.571 -19.412 1.00 32.28 324 PHE A O 1
ATOM 2629 N N . LEU A 1 325 ? -53.802 -21.481 -19.590 1.00 31.20 325 LEU A N 1
ATOM 2630 C CA . LEU A 1 325 ? -54.721 -21.054 -20.641 1.00 31.20 325 LEU A CA 1
ATOM 2631 C C . LEU A 1 325 ? -55.881 -20.293 -19.982 1.00 31.20 325 LEU A C 1
ATOM 2633 O O . LEU A 1 325 ? -56.664 -20.886 -19.245 1.00 31.20 325 LEU A O 1
ATOM 2637 N N . MET A 1 326 ? -56.002 -18.997 -20.267 1.00 28.20 326 MET A N 1
ATOM 2638 C CA . MET A 1 326 ? -57.271 -18.272 -20.177 1.00 28.20 326 MET A CA 1
ATOM 2639 C C . MET A 1 326 ? -57.728 -17.971 -21.603 1.00 28.20 326 MET A C 1
ATOM 2641 O O . MET A 1 326 ? -57.073 -17.222 -22.324 1.00 28.20 326 MET A O 1
ATOM 2645 N N . TRP A 1 327 ? -58.832 -18.596 -22.003 1.00 36.59 327 TRP A N 1
ATOM 2646 C CA . TRP A 1 327 ? -59.643 -18.182 -23.142 1.00 36.59 327 TRP A CA 1
ATOM 2647 C C . TRP A 1 327 ? -60.635 -17.108 -22.678 1.00 36.59 327 TRP A C 1
ATOM 2649 O O . TRP A 1 327 ? -61.377 -17.335 -21.722 1.00 36.59 327 TRP A O 1
ATOM 2659 N N . CYS A 1 328 ? -60.638 -15.979 -23.386 1.00 34.69 328 CYS A N 1
ATOM 2660 C CA . CYS A 1 328 ? -61.849 -15.334 -23.886 1.00 34.69 328 CYS A CA 1
ATOM 2661 C C . CYS A 1 328 ? -61.789 -15.414 -25.410 1.00 34.69 328 CYS A C 1
ATOM 2663 O O . CYS A 1 328 ? -60.660 -15.261 -25.938 1.00 34.69 328 CYS A O 1
#

InterPro domains:
  IPR013785 Aldolase-type TIM barrel [G3DSA:3.20.20.70] (1-308)
  IPR017853 Glycoside hydrolase superfamily [SSF51445] (2-216)
  IPR018155 Hyaluronidase [PF01630] (2-302)
  IPR018155 Hyaluronidase [PIRSF038193] (1-293)
  IPR018155 Hyaluronidase [PR00846] (45-70)
  IPR018155 Hyaluronidase [PR00846] (94-108)
  IPR018155 Hyaluronidase [PR00846] (199-212)
  IPR018155 Hyaluronidase [PTHR11769] (2-302)

Secondary structure (DSSP, 8-state):
----TTSHHHHHHHHHHHHHH-TTS-HHHHHHHHHHHHHHHHHHHHHHHHHHHHHH-TTS----EEPSP----GGGT-TTT---PPPHHHHHHHHTTHHHHTT-SSBEEB-PPPGGGTTSHHHHHHHHHHHHHHHHHHTTSSSS-PPPBEEEE-SB-TTS--BPPHHHHIIIIIHHHHTT-SEEEE---GGGGSSHHHHHHHHHHHHTHHHHHHHHHHHHHHHHHHHHHTTSEEEEESSTTS-------TTTEEEEE--TT-TTS-SEEEEE---HHHHHHHHHHEEEEEPTTEESTTS-EEPP--TTS-------------------

Nearest PDB structures (foldseek):
  2pe4-assembly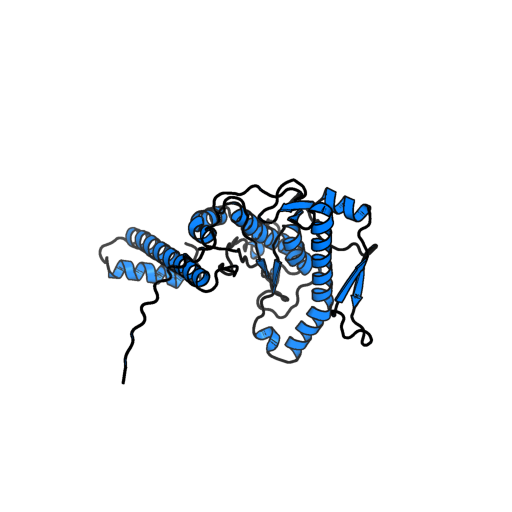1_A  TM=9.605E-01  e=1.381E-29  Homo sapiens
  9jub-assembly1_A  TM=9.470E-01  e=1.150E-25  Homo sapiens
  2j88-assembly1_A  TM=9.350E-01  e=1.688E-14  Apis mellifera
  1fcv-assembly1_A  TM=9.401E-01  e=2.122E-14  Apis mellifera
  1fcq-assembly1_A  TM=9.240E-01  e=2.122E-14  Apis mellifera

Organism: Chrysolophus pictus (NCBI:txid9089)

pLDDT: mean 91.55, std 15.98, range [28.2, 98.81]

Foldseek 3Di:
DPQDPPRCVLQVVLLVVQCVVPVPDDSVVSNVVSVVVSVVVVLVVLLVVLVVVCVVPVPDFDADAQPPPLPLPCCVVQVPNRQLARPPVSLVVSVVVLSRLLSGQAAERELAAAPSCALHPVSLSNQLNRLVSRQVSQPPRDPQGGRAYEYEYEQAHPPDLHGHDLSNLCSHQFLNQQQFHPYYDYDDDVQCVVDPVSVVSVVCSCLPDVVVSCQFQVVLQCLLCCLQQVVQWTKYWPDSPDSDGSGDDVVFKDKDADDPVCPPDDRIHIDGDDDPVNSVSSVVTIWTDGDRQFDDRRSPDGDPDDPDDPPDPDPPDPDDDDDDDDDD

Mean predicted aligned error: 6.82 Å

Sequence (328 aa):
MRNWKPKDVYQEVSRELVKQRQPSWSPEEVNKQAVFEFESAARQFMVRTLRYAKSFRPKQLWGYYLFPDCYNHDYSKNKESYTGQCPDVEKTRNDQLAWLWNESLALYPSIYLDPLLASTPNSRKFVRARVMEAMRISRQHHEGYSLPVFVYTRPTYSRKMDVLSQPDLISTIGESAALGAAGVIFWGDVEYTKNRESCQTIKDYMEGDLGRYIVNVTTAAQHCSTTLCQGQGRCLRKNSTANVFLHLNPATFQLQHRDEEQPQRPLIWAKGHLSHTDIHFLQTHFRCHCYQGWQGNSCQQPAGPHGGAPGLLAPMGLGVLLVFLMWC